Protein AF-A0AA35RA87-F1 (afdb_monomer)

Nearest PDB structures (foldseek):
  6niy-assembly1_R  TM=3.418E-01  e=5.712E+00  Homo sapiens
  6e3y-assembly1_R  TM=3.546E-01  e=6.964E+00  Homo sapiens

Organism: Geodia barretti (NCBI:txid519541)

Radius of gyration: 26.76 Å; Cα contacts (8 Å, |Δi|>4): 150; chains: 1; bounding box: 66×67×91 Å

Sequence (231 aa):
MLTLAMGLHFISAILMLIHLWRYSANGEGIPMFSVLSEVLEMLAQCQMIWMLLGISVGWTVSSNSSHPIRDKKLLLINVTVTVIHVLLVLWEQSYDESHYTYHIHENLPGWLLVSLRIGLALLISYNLHRTTSEERSALKKDFYHGFAIGCHLWFFAFPMLMVVAIFFSEYHRLKVVTVGTTVIQTASMVILSRLFLSRSLYWEVSSLSSTTLPFKRDRGGGGFMTLLNNH

InterPro domains:
  IPR019336 GPR180/TMEM145, transmembrane domain [PF10192] (1-192)
  IPR047831 GPR180/TMEM145 [PTHR23252] (1-218)

Foldseek 3Di:
DLVQLLVLLVQLVVLVVQQVVVCVPPVDGDVVSPVSSLVSNLVSVLVVLLVLLCVLQPVVPDPPPPDPVVVVVSVVVSVVLSVVLSVLSVVLVVVVVPDPDDDPPPSPSLVVNLVSLVVSLVVSVVSLVVVLVVDDDPVVNVLSVLSNVLSCLLSCQQVVLLVVLVPDDPVCSVVSNVVSNSVSNSVSSVSNVVSVVVVVVVVVVVVVVVVPPDPPPDDPDDDDDDDDDDD

Mean predicted aligned error: 10.88 Å

Secondary structure (DSSP, 8-state):
-HHHHHHHHHHHHHHHHHHHHHHHHHS---HHHHHHHHHHHHHHHHHHHHHHHHHHTTTTT----S-HHHHHHHHHHHHHHHHHHHHHHHHHHHHHHH--S--TT--HHHHHHHHHHHHHHHHHHHHHHHHHHH---HHHHHHHHHHHHHHHHHHHHHHHHHHHHTTS-HHHHHHHHHHHHHHHHHHHHHHHHHHHHHHHHHHHHHHHHHH--------------------

Structure (mmCIF, N/CA/C/O backbone):
data_AF-A0AA35RA87-F1
#
_entry.id   AF-A0AA35RA87-F1
#
loop_
_atom_site.group_PDB
_atom_site.id
_atom_site.type_symbol
_atom_site.label_atom_id
_atom_site.label_alt_id
_atom_site.label_comp_id
_atom_site.label_asym_id
_atom_site.label_entity_id
_atom_site.label_seq_id
_atom_site.pdbx_PDB_ins_code
_atom_site.Cartn_x
_at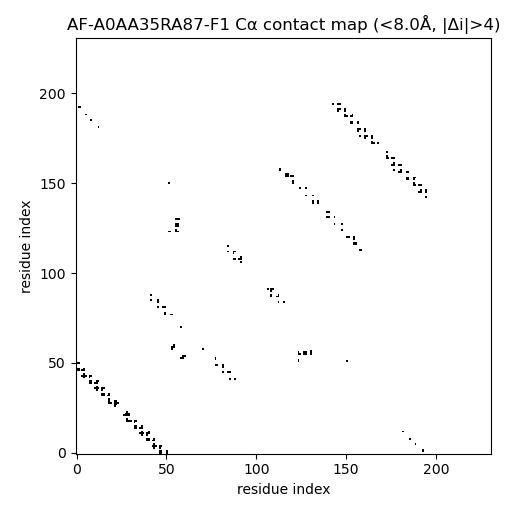om_site.Cartn_y
_atom_site.Cartn_z
_atom_site.occupancy
_atom_site.B_iso_or_equiv
_atom_site.auth_seq_id
_atom_site.auth_comp_id
_atom_site.auth_asym_id
_atom_site.auth_atom_id
_atom_site.pdbx_PDB_model_num
ATOM 1 N N . MET A 1 1 ? -1.539 10.531 10.338 1.00 82.75 1 MET A N 1
ATOM 2 C CA . MET A 1 1 ? -0.925 9.296 9.792 1.00 82.75 1 MET A CA 1
ATOM 3 C C . MET A 1 1 ? -1.318 9.066 8.343 1.00 82.75 1 MET A C 1
ATOM 5 O O . MET A 1 1 ? -0.416 9.004 7.521 1.00 82.75 1 MET A O 1
ATOM 9 N N . LEU A 1 2 ? -2.617 9.052 8.014 1.00 86.06 2 LEU A N 1
ATOM 10 C CA . LEU A 1 2 ? -3.093 8.933 6.629 1.00 86.06 2 LEU A CA 1
ATOM 11 C C . LEU A 1 2 ? -2.507 9.983 5.672 1.00 86.06 2 LEU A C 1
ATOM 13 O O . LEU A 1 2 ? -2.020 9.633 4.610 1.00 86.06 2 LEU A O 1
ATOM 17 N N . THR A 1 3 ? -2.517 11.263 6.050 1.00 89.25 3 THR A N 1
ATOM 18 C CA . THR A 1 3 ? -1.992 12.353 5.206 1.00 89.25 3 THR A CA 1
ATOM 19 C C . THR A 1 3 ? -0.511 12.182 4.876 1.00 89.25 3 THR A C 1
ATOM 21 O O . THR A 1 3 ? -0.102 12.467 3.757 1.00 89.25 3 THR A O 1
ATOM 24 N N . LEU A 1 4 ? 0.277 11.665 5.826 1.00 91.88 4 LEU A N 1
ATOM 25 C CA . LEU A 1 4 ? 1.686 11.339 5.609 1.00 91.88 4 LEU A CA 1
ATOM 26 C C . LEU A 1 4 ? 1.835 10.189 4.608 1.00 91.88 4 LEU A C 1
ATOM 28 O O . LEU A 1 4 ? 2.608 10.313 3.668 1.00 91.88 4 LEU A O 1
ATOM 32 N N . ALA A 1 5 ? 1.069 9.106 4.781 1.00 91.94 5 ALA A N 1
ATOM 33 C CA . ALA A 1 5 ? 1.071 7.990 3.837 1.00 91.94 5 ALA A CA 1
ATOM 34 C C . ALA A 1 5 ? 0.674 8.436 2.424 1.00 91.94 5 ALA A C 1
ATOM 36 O O . ALA A 1 5 ? 1.355 8.097 1.465 1.00 91.94 5 ALA A O 1
ATOM 37 N N . MET A 1 6 ? -0.379 9.249 2.303 1.00 92.19 6 MET A N 1
ATOM 38 C CA . MET A 1 6 ? -0.807 9.819 1.026 1.00 92.19 6 MET A CA 1
ATOM 39 C C . MET A 1 6 ? 0.290 10.686 0.408 1.00 92.19 6 MET A C 1
ATOM 41 O O . MET A 1 6 ? 0.586 10.526 -0.769 1.00 92.19 6 MET A O 1
ATOM 45 N N . GLY A 1 7 ? 0.915 11.574 1.186 1.00 93.81 7 GLY A N 1
ATOM 46 C CA . GLY A 1 7 ? 2.005 12.420 0.699 1.00 93.81 7 GLY A CA 1
ATOM 47 C C . GLY A 1 7 ? 3.173 11.603 0.146 1.00 93.81 7 GLY A C 1
ATOM 48 O O . GLY A 1 7 ? 3.611 11.855 -0.972 1.00 93.81 7 GLY A O 1
ATOM 49 N N . LEU A 1 8 ? 3.623 10.587 0.890 1.00 92.94 8 LEU A N 1
ATOM 50 C CA . LEU A 1 8 ? 4.685 9.674 0.451 1.00 92.94 8 LEU A CA 1
ATOM 51 C C . LEU A 1 8 ? 4.297 8.919 -0.832 1.00 92.94 8 LEU A C 1
ATOM 53 O O . LEU A 1 8 ? 5.079 8.902 -1.780 1.00 92.94 8 LEU A O 1
ATOM 57 N N . HIS A 1 9 ? 3.072 8.381 -0.886 1.00 93.94 9 HIS A N 1
ATOM 58 C CA . HIS A 1 9 ? 2.517 7.665 -2.044 1.00 93.94 9 HIS A CA 1
ATOM 59 C C . HIS A 1 9 ? 2.474 8.541 -3.299 1.00 93.94 9 HIS A C 1
ATOM 61 O O . HIS A 1 9 ? 2.915 8.139 -4.370 1.00 93.94 9 HIS A O 1
ATOM 67 N N . PHE A 1 10 ? 1.984 9.778 -3.179 1.00 93.81 10 PHE A N 1
ATOM 68 C CA . PHE A 1 10 ? 1.910 10.703 -4.312 1.00 93.81 10 PHE A CA 1
ATOM 69 C C . PHE A 1 10 ? 3.293 11.112 -4.819 1.00 93.81 10 PHE A C 1
ATOM 71 O O . PHE A 1 10 ? 3.497 11.169 -6.031 1.00 93.81 10 PHE A O 1
ATOM 78 N N . ILE A 1 11 ? 4.244 11.380 -3.919 1.00 94.88 11 ILE A N 1
ATOM 79 C CA . ILE A 1 11 ? 5.618 11.719 -4.315 1.00 94.88 11 ILE A CA 1
ATOM 80 C C . ILE A 1 11 ? 6.259 10.529 -5.036 1.00 94.88 11 ILE A C 1
ATOM 82 O O . ILE A 1 11 ? 6.845 10.717 -6.102 1.00 94.88 11 ILE A O 1
ATOM 86 N N . SER A 1 12 ? 6.103 9.314 -4.502 1.00 93.75 12 SER A N 1
ATOM 87 C CA . SER A 1 12 ? 6.572 8.095 -5.164 1.00 93.75 12 SER A CA 1
ATOM 88 C C . SER A 1 12 ? 5.965 7.938 -6.562 1.00 93.75 12 SER A C 1
ATOM 90 O O . SER A 1 12 ? 6.701 7.819 -7.542 1.00 93.75 12 SER A O 1
ATOM 92 N N . ALA A 1 13 ? 4.637 8.038 -6.680 1.00 91.69 13 ALA A N 1
ATOM 93 C CA . ALA A 1 13 ? 3.937 7.893 -7.951 1.00 91.69 13 ALA A CA 1
ATOM 94 C C . ALA A 1 13 ? 4.413 8.915 -8.997 1.00 91.69 13 ALA A C 1
ATOM 96 O O . ALA A 1 13 ? 4.600 8.560 -10.158 1.00 91.69 13 ALA A O 1
ATOM 97 N N . ILE A 1 14 ? 4.664 10.169 -8.603 1.00 92.62 14 ILE A N 1
ATOM 98 C CA . ILE A 1 14 ? 5.203 11.196 -9.509 1.00 92.62 14 ILE A CA 1
ATOM 99 C C . ILE A 1 14 ? 6.613 10.824 -9.984 1.00 92.62 14 ILE A C 1
ATOM 101 O O . ILE A 1 14 ? 6.890 10.910 -11.180 1.00 92.62 14 ILE A O 1
ATOM 105 N N . LEU A 1 15 ? 7.497 10.388 -9.083 1.00 90.94 15 LEU A N 1
ATOM 106 C CA . LEU A 1 15 ? 8.857 9.970 -9.443 1.00 90.94 15 LEU A CA 1
ATOM 107 C C . LEU A 1 15 ? 8.850 8.761 -10.389 1.00 90.94 15 LEU A C 1
ATOM 109 O O . LEU A 1 15 ? 9.554 8.774 -11.401 1.00 90.94 15 LEU A O 1
ATOM 113 N N . MET A 1 16 ? 8.000 7.770 -10.107 1.00 88.88 16 MET A N 1
ATOM 114 C CA . MET A 1 16 ? 7.804 6.593 -10.954 1.00 88.88 16 MET A CA 1
ATOM 115 C C . MET A 1 16 ? 7.253 6.980 -12.336 1.00 88.88 16 MET A C 1
ATOM 117 O O . MET A 1 16 ? 7.724 6.486 -13.360 1.00 88.88 16 MET A O 1
ATOM 121 N N . LEU A 1 17 ? 6.302 7.918 -12.403 1.00 88.00 17 LEU A N 1
ATOM 122 C CA . LEU A 1 17 ? 5.773 8.431 -13.671 1.00 88.00 17 LEU A CA 1
ATOM 123 C C . LEU A 1 17 ? 6.839 9.170 -14.487 1.00 88.00 17 LEU A C 1
ATOM 125 O O . LEU A 1 17 ? 6.913 8.968 -15.698 1.00 88.00 17 LEU A O 1
ATOM 129 N N . ILE A 1 18 ? 7.682 9.987 -13.848 1.00 88.50 18 ILE A N 1
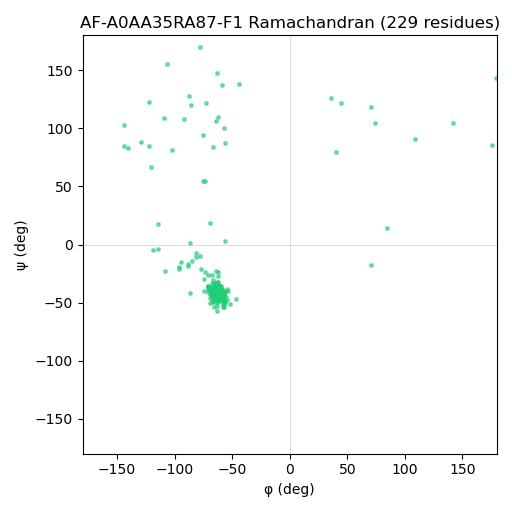ATOM 130 C CA . ILE A 1 18 ? 8.795 10.678 -14.520 1.00 88.50 18 ILE A CA 1
ATOM 131 C C . ILE A 1 18 ? 9.796 9.658 -15.075 1.00 88.50 18 ILE A C 1
ATOM 133 O O . ILE A 1 18 ? 10.222 9.783 -16.226 1.00 88.50 18 ILE A O 1
ATOM 137 N N . HIS A 1 19 ? 10.147 8.638 -14.283 1.00 87.69 19 HIS A N 1
ATOM 138 C CA . HIS A 1 19 ? 11.012 7.546 -14.726 1.00 87.69 19 HIS A CA 1
ATOM 139 C C . HIS A 1 19 ? 10.417 6.836 -15.951 1.00 87.69 19 HIS A C 1
ATOM 141 O O . HIS A 1 19 ? 11.084 6.729 -16.980 1.00 87.69 19 HIS A O 1
ATOM 147 N N . LEU A 1 20 ? 9.146 6.429 -15.877 1.00 84.62 20 LEU A N 1
ATOM 148 C CA . LEU A 1 20 ? 8.463 5.687 -16.936 1.00 84.62 20 LEU A CA 1
ATOM 149 C C . LEU A 1 20 ? 8.248 6.521 -18.207 1.00 84.62 20 LEU A C 1
ATOM 151 O O . LEU A 1 20 ? 8.349 5.992 -19.314 1.00 84.62 20 LEU A O 1
ATOM 155 N N . TRP A 1 21 ? 7.971 7.820 -18.070 1.00 86.25 21 TRP A 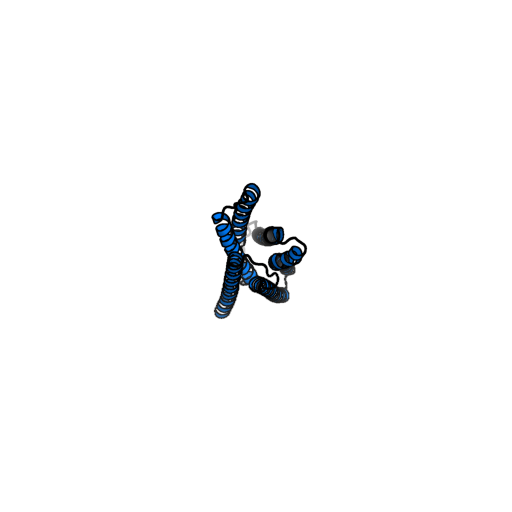N 1
ATOM 156 C CA . TRP A 1 21 ? 7.835 8.741 -19.200 1.00 86.25 21 TRP A CA 1
ATOM 157 C C . TRP A 1 21 ? 9.158 8.893 -19.956 1.00 86.25 21 TRP A C 1
ATOM 159 O O . TRP A 1 21 ? 9.187 8.766 -21.180 1.00 86.25 21 TRP A O 1
ATOM 169 N N . ARG A 1 22 ? 10.271 9.074 -19.233 1.00 85.88 22 ARG A N 1
ATOM 170 C CA . ARG A 1 22 ? 11.605 9.163 -19.843 1.00 85.88 22 ARG A CA 1
ATOM 171 C C . ARG A 1 22 ? 12.065 7.830 -20.435 1.00 85.88 22 ARG A C 1
ATOM 173 O O . ARG A 1 22 ? 12.598 7.822 -21.543 1.00 85.88 22 ARG A O 1
ATOM 180 N N . TYR A 1 23 ? 11.799 6.722 -19.744 1.00 84.25 23 TYR A N 1
ATOM 181 C CA . TYR A 1 23 ? 12.040 5.373 -20.256 1.00 84.25 23 TYR A CA 1
ATOM 182 C C . TYR A 1 23 ? 11.286 5.138 -21.573 1.00 84.25 23 TYR A C 1
ATOM 184 O O . TYR A 1 23 ? 11.849 4.616 -22.528 1.00 84.25 23 TYR A O 1
ATOM 192 N N . SER A 1 24 ? 10.036 5.603 -21.669 1.00 83.81 24 SER A N 1
ATOM 193 C CA . SER A 1 24 ? 9.233 5.482 -22.891 1.00 83.81 24 SER A CA 1
ATOM 194 C C . SER A 1 24 ? 9.755 6.310 -24.070 1.00 83.81 24 SER A C 1
ATOM 196 O O . SER A 1 24 ? 9.443 5.964 -25.206 1.00 83.81 24 SER A O 1
ATOM 198 N N . ALA A 1 25 ? 10.476 7.406 -23.823 1.00 83.69 25 ALA A N 1
ATOM 199 C CA . ALA A 1 25 ? 10.998 8.275 -24.877 1.00 83.69 25 ALA A CA 1
ATOM 200 C C . ALA A 1 25 ? 12.358 7.798 -25.407 1.00 83.69 25 ALA A C 1
ATOM 202 O O . ALA A 1 25 ? 12.586 7.818 -26.613 1.00 83.69 25 ALA A O 1
ATOM 203 N N . ASN A 1 26 ? 13.247 7.363 -24.509 1.00 81.00 26 ASN A N 1
ATOM 204 C CA . ASN A 1 26 ? 14.656 7.131 -24.834 1.00 81.00 26 ASN A CA 1
ATOM 205 C C . ASN A 1 26 ? 15.104 5.673 -24.648 1.00 81.00 26 ASN A C 1
ATOM 207 O O . ASN A 1 26 ? 16.263 5.370 -24.901 1.00 81.00 26 ASN A O 1
ATOM 211 N N . GLY A 1 27 ? 14.246 4.783 -24.136 1.00 77.50 27 GLY A N 1
ATOM 212 C CA . GLY A 1 27 ? 14.614 3.410 -23.755 1.00 77.50 27 GLY A CA 1
ATOM 213 C C . GLY A 1 27 ? 15.502 3.314 -22.504 1.00 77.50 27 GLY A C 1
ATOM 214 O O . GLY A 1 27 ? 15.555 2.266 -21.870 1.00 77.50 27 GLY A O 1
ATOM 215 N N . GLU A 1 28 ? 16.142 4.416 -22.104 1.00 75.00 28 GLU A N 1
ATOM 216 C CA . GLU A 1 28 ? 16.950 4.544 -20.892 1.00 75.00 28 GLU A CA 1
ATOM 217 C C . GLU A 1 28 ? 16.226 5.426 -19.857 1.00 75.00 28 GLU A C 1
ATOM 219 O O . GLU A 1 28 ? 16.070 6.644 -20.014 1.00 75.00 28 GLU A O 1
ATOM 224 N N . GLY A 1 29 ? 15.738 4.792 -18.788 1.00 77.31 29 GLY A N 1
ATOM 225 C CA . GLY A 1 29 ? 15.134 5.461 -17.633 1.00 77.31 29 GLY A CA 1
ATOM 226 C C . GLY A 1 29 ? 16.195 6.055 -16.700 1.00 77.31 29 GLY A C 1
ATOM 227 O O . GLY A 1 29 ? 17.385 5.792 -16.842 1.00 77.31 29 GLY A O 1
ATOM 228 N N . ILE A 1 30 ? 15.780 6.860 -15.716 1.00 83.06 30 ILE A N 1
ATOM 229 C CA . ILE A 1 30 ? 16.700 7.367 -14.678 1.00 83.06 30 ILE A CA 1
ATOM 230 C C . ILE A 1 30 ? 16.677 6.386 -13.498 1.00 83.06 30 ILE A C 1
ATOM 232 O O . ILE A 1 30 ? 15.681 6.387 -12.767 1.00 83.06 30 ILE A O 1
ATOM 236 N N . PRO A 1 31 ? 17.732 5.585 -13.262 1.00 83.56 31 PRO A N 1
ATOM 237 C CA . PRO A 1 31 ? 17.718 4.559 -12.215 1.00 83.56 31 PRO A CA 1
ATOM 238 C C . PRO A 1 31 ? 17.553 5.160 -10.813 1.00 83.56 31 PRO A C 1
ATOM 240 O O . PRO A 1 31 ? 16.793 4.642 -10.003 1.00 83.56 31 PRO A O 1
ATOM 243 N N . MET A 1 32 ? 18.157 6.327 -10.553 1.00 85.94 32 MET A N 1
ATOM 244 C CA . MET A 1 32 ? 18.035 7.026 -9.265 1.00 85.94 32 MET A CA 1
ATOM 245 C C . MET A 1 32 ? 16.579 7.349 -8.891 1.00 85.94 32 MET A C 1
ATOM 247 O O . MET A 1 32 ? 16.205 7.243 -7.726 1.00 85.94 32 MET A O 1
ATOM 251 N N . PHE A 1 33 ? 15.750 7.744 -9.864 1.00 86.19 33 PHE A N 1
ATOM 252 C CA . PHE A 1 33 ? 14.338 8.044 -9.605 1.00 86.19 33 PHE A CA 1
ATOM 253 C C . PHE A 1 33 ? 13.505 6.782 -9.385 1.00 86.19 33 PHE A C 1
ATOM 255 O O . PHE A 1 33 ? 12.562 6.849 -8.601 1.00 86.19 33 PHE A O 1
ATOM 262 N N . SER A 1 34 ? 13.878 5.648 -9.994 1.00 85.56 34 SER A N 1
ATOM 263 C CA . SER A 1 34 ? 13.236 4.352 -9.724 1.00 85.56 34 SER A CA 1
ATOM 264 C C . SER A 1 34 ? 13.451 3.953 -8.269 1.00 85.56 34 SER A C 1
ATOM 266 O O . SER A 1 34 ? 12.489 3.888 -7.507 1.00 85.56 34 SER A O 1
ATOM 268 N N . VAL A 1 35 ? 14.714 3.867 -7.838 1.00 88.06 35 VAL A N 1
ATOM 269 C CA . VAL A 1 35 ? 15.078 3.464 -6.470 1.00 88.06 35 VAL A CA 1
ATOM 270 C C . VAL A 1 35 ? 14.435 4.382 -5.428 1.00 88.06 35 VAL A C 1
ATOM 272 O O . VAL A 1 35 ? 13.867 3.917 -4.442 1.00 88.06 35 VAL A O 1
ATOM 275 N N . LEU A 1 36 ? 14.466 5.703 -5.646 1.00 90.81 36 LEU A N 1
ATOM 276 C CA . LEU A 1 36 ? 13.837 6.641 -4.717 1.00 90.81 36 LEU A CA 1
ATOM 277 C C . LEU A 1 36 ? 12.312 6.468 -4.662 1.00 90.81 36 LEU A C 1
ATOM 279 O O . LEU A 1 36 ? 11.734 6.527 -3.575 1.00 90.81 36 LEU A O 1
ATOM 283 N N . SER A 1 37 ? 11.660 6.262 -5.811 1.00 91.38 37 SER A N 1
ATOM 284 C CA . SER A 1 37 ? 10.217 6.015 -5.856 1.00 91.38 37 SER A CA 1
ATOM 285 C C . SER A 1 37 ? 9.848 4.726 -5.120 1.00 91.38 37 SER A C 1
ATOM 287 O O . SER A 1 37 ? 8.924 4.732 -4.310 1.00 91.38 37 SER A O 1
ATOM 289 N N . GLU A 1 38 ? 10.625 3.662 -5.295 1.00 89.00 38 GLU A N 1
ATOM 290 C CA . GLU A 1 38 ? 10.417 2.376 -4.633 1.00 89.00 38 GLU A CA 1
ATOM 291 C C . GLU A 1 38 ? 10.567 2.489 -3.112 1.00 89.00 38 GLU A C 1
ATOM 293 O O . GLU A 1 38 ? 9.697 2.035 -2.372 1.00 89.00 38 GLU A O 1
ATOM 298 N N . VAL A 1 39 ? 11.602 3.178 -2.620 1.00 90.75 39 VAL A N 1
ATOM 299 C CA . VAL A 1 39 ? 11.792 3.402 -1.175 1.00 90.75 39 VAL A CA 1
ATOM 300 C C . VAL A 1 39 ? 10.642 4.217 -0.578 1.00 90.75 39 VAL A C 1
ATOM 302 O O . VAL A 1 39 ? 10.118 3.874 0.485 1.00 90.75 39 VAL A O 1
ATOM 305 N N . LEU A 1 40 ? 10.220 5.296 -1.245 1.00 91.94 40 LEU A N 1
ATOM 306 C CA . LEU A 1 40 ? 9.098 6.114 -0.775 1.00 91.94 40 LEU A CA 1
ATOM 307 C C . LEU A 1 40 ? 7.776 5.341 -0.786 1.00 91.94 40 LEU A C 1
ATOM 309 O O . LEU A 1 40 ? 6.981 5.489 0.144 1.00 91.94 40 LEU A O 1
ATOM 313 N N . GLU A 1 41 ? 7.569 4.488 -1.789 1.00 91.94 41 GLU A N 1
ATOM 314 C CA . GLU A 1 41 ? 6.410 3.600 -1.877 1.00 91.94 41 GLU A CA 1
ATOM 315 C C . GLU A 1 41 ? 6.406 2.591 -0.726 1.00 91.94 41 GLU A C 1
ATOM 317 O O . GLU A 1 41 ? 5.407 2.440 -0.023 1.00 91.94 41 GLU A O 1
ATOM 322 N N . MET A 1 42 ? 7.546 1.959 -0.442 1.00 91.62 42 MET A N 1
ATOM 323 C CA . MET A 1 42 ? 7.685 1.047 0.695 1.00 91.62 42 MET A CA 1
ATOM 324 C C . MET A 1 42 ? 7.353 1.732 2.023 1.00 91.62 42 MET A C 1
ATOM 326 O O . MET A 1 42 ? 6.616 1.175 2.843 1.00 91.62 42 MET A O 1
ATOM 330 N N . LEU A 1 43 ? 7.846 2.956 2.234 1.00 92.31 43 LEU A N 1
ATOM 331 C CA . LEU A 1 43 ? 7.532 3.748 3.425 1.00 92.31 43 LEU A CA 1
ATOM 332 C C . LEU A 1 43 ? 6.037 4.090 3.505 1.00 92.31 43 LEU A C 1
ATOM 334 O O . LEU A 1 43 ? 5.442 3.976 4.582 1.00 92.31 43 LEU A O 1
ATOM 338 N N . ALA A 1 44 ? 5.412 4.461 2.383 1.00 93.75 44 ALA A N 1
ATOM 339 C CA . ALA A 1 44 ? 3.976 4.720 2.314 1.00 93.75 44 ALA A CA 1
ATOM 340 C C . ALA A 1 44 ? 3.162 3.471 2.689 1.00 93.75 44 ALA A C 1
ATOM 342 O O . ALA A 1 44 ? 2.247 3.548 3.516 1.00 93.75 44 ALA A O 1
ATOM 343 N N . GLN A 1 45 ? 3.536 2.303 2.161 1.00 92.19 45 GLN A N 1
ATOM 344 C CA . GLN A 1 45 ? 2.883 1.031 2.468 1.00 92.19 45 GLN A CA 1
ATOM 345 C C . GLN A 1 45 ? 3.030 0.636 3.941 1.00 92.19 45 GLN A C 1
ATOM 347 O O . GLN A 1 45 ? 2.051 0.201 4.552 1.00 92.19 45 GLN A O 1
ATOM 352 N N . CYS A 1 46 ? 4.209 0.835 4.538 1.00 91.94 46 CYS A N 1
ATOM 353 C CA . CYS A 1 46 ? 4.432 0.587 5.965 1.00 91.94 46 CYS A CA 1
ATOM 354 C C . CYS A 1 46 ? 3.539 1.474 6.833 1.00 91.94 46 CYS A C 1
ATOM 356 O O . CYS A 1 46 ? 2.845 0.987 7.727 1.00 91.94 46 CYS A O 1
ATOM 358 N N . GLN A 1 47 ? 3.507 2.774 6.531 1.00 91.69 47 GLN A N 1
ATOM 359 C CA . GLN A 1 47 ? 2.688 3.736 7.261 1.00 91.69 47 GLN A CA 1
ATOM 360 C C . GLN A 1 47 ? 1.193 3.405 7.160 1.00 91.69 47 GLN A C 1
ATOM 362 O O . GLN A 1 47 ? 0.439 3.588 8.120 1.00 91.69 47 GLN A O 1
ATOM 367 N N . MET A 1 48 ? 0.760 2.884 6.013 1.00 92.19 48 MET A N 1
ATOM 368 C CA . MET A 1 48 ? -0.612 2.435 5.810 1.00 92.19 48 MET A CA 1
ATOM 369 C C . MET A 1 48 ? -0.953 1.191 6.601 1.00 92.19 48 MET A C 1
ATOM 371 O O . MET A 1 48 ? -1.951 1.206 7.315 1.00 92.19 48 MET A O 1
ATOM 375 N N . ILE A 1 49 ? -0.131 0.143 6.532 1.00 90.94 49 ILE A N 1
ATOM 376 C CA . ILE A 1 49 ? -0.337 -1.081 7.319 1.00 90.94 49 ILE A CA 1
ATOM 377 C C . ILE A 1 49 ? -0.431 -0.733 8.805 1.00 90.94 49 ILE A C 1
ATOM 379 O O . ILE A 1 49 ? -1.372 -1.160 9.478 1.00 90.94 49 ILE A O 1
ATOM 383 N N . TRP A 1 50 ? 0.469 0.130 9.283 1.00 88.75 50 TRP A N 1
ATOM 384 C CA . TRP A 1 50 ? 0.479 0.588 10.667 1.00 88.75 50 TRP A CA 1
ATOM 385 C C . TRP A 1 50 ? -0.824 1.283 11.064 1.00 88.75 50 TRP A C 1
ATOM 387 O O . TRP A 1 50 ? -1.390 1.013 12.126 1.00 88.75 50 TRP A O 1
ATOM 397 N N . MET A 1 51 ? -1.314 2.178 10.205 1.00 89.50 51 MET A N 1
ATOM 398 C CA . MET A 1 51 ? -2.563 2.893 10.433 1.00 89.50 51 ME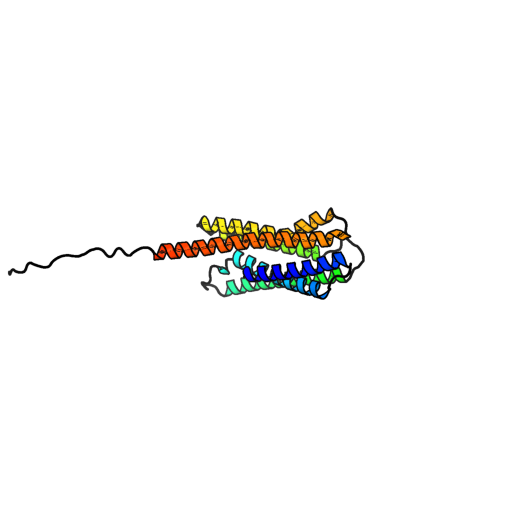T A CA 1
ATOM 399 C C . MET A 1 51 ? -3.768 1.945 10.402 1.00 89.50 51 MET A C 1
ATOM 401 O O . MET A 1 51 ? -4.616 2.013 11.293 1.00 89.50 51 MET A O 1
ATOM 405 N N . LEU A 1 52 ? -3.857 1.062 9.404 1.00 89.25 52 LEU A N 1
ATOM 406 C CA . LEU A 1 52 ? -4.996 0.161 9.238 1.00 89.25 52 LEU A CA 1
ATOM 407 C C . LEU A 1 52 ? -5.102 -0.828 10.401 1.00 89.25 52 LEU A C 1
ATOM 409 O O . LEU A 1 52 ? -6.188 -1.003 10.958 1.00 89.25 52 LEU A O 1
ATOM 413 N N . LEU A 1 53 ? -3.977 -1.412 10.823 1.00 87.31 53 LEU A N 1
ATOM 414 C CA . LEU A 1 53 ? -3.929 -2.298 11.983 1.00 87.31 53 LEU A CA 1
ATOM 415 C C . LEU A 1 53 ? -4.273 -1.556 13.274 1.00 87.31 53 LEU A C 1
ATOM 417 O O . LEU A 1 53 ? -5.134 -2.020 14.025 1.00 87.31 53 LEU A O 1
ATOM 421 N N . GLY A 1 54 ? -3.681 -0.378 13.499 1.00 83.88 54 GLY A N 1
ATOM 422 C CA . GLY A 1 54 ? -3.959 0.439 14.682 1.00 83.88 54 GLY A CA 1
ATOM 423 C C . GLY A 1 54 ? -5.443 0.782 14.835 1.00 83.88 54 GLY A C 1
ATOM 424 O O . GLY A 1 54 ? -5.990 0.698 15.936 1.00 83.88 54 GLY A O 1
ATOM 425 N N . ILE A 1 55 ? -6.118 1.101 13.728 1.00 83.75 55 ILE A N 1
ATOM 426 C CA . ILE A 1 55 ? -7.554 1.406 13.719 1.00 83.75 55 ILE A CA 1
ATOM 427 C C . ILE A 1 55 ? -8.395 0.141 13.873 1.00 83.75 55 ILE A C 1
ATOM 429 O O . ILE A 1 55 ? -9.369 0.163 14.622 1.00 83.75 55 ILE A O 1
ATOM 433 N N . SER A 1 56 ? -8.010 -0.965 13.226 1.00 83.12 56 SER A N 1
ATOM 434 C CA . SER A 1 56 ? -8.755 -2.229 13.310 1.00 83.12 56 SER A CA 1
ATOM 435 C C . SER A 1 56 ? -8.855 -2.763 14.738 1.00 83.12 56 SER A C 1
ATOM 437 O O . SER A 1 56 ? -9.889 -3.287 15.130 1.00 83.12 56 SER A O 1
ATOM 439 N N . VAL A 1 57 ? -7.804 -2.564 15.534 1.00 77.94 57 VAL A N 1
ATOM 440 C CA . VAL A 1 57 ? -7.737 -2.974 16.940 1.00 77.94 57 VAL A CA 1
ATOM 441 C C . VAL A 1 57 ? -8.354 -1.922 17.881 1.00 77.94 57 VAL A C 1
ATOM 443 O O . VAL A 1 57 ? -8.626 -2.205 19.047 1.00 77.94 57 VAL A O 1
ATOM 446 N N . GLY A 1 58 ? -8.594 -0.700 17.394 1.00 71.69 58 GLY A N 1
ATOM 447 C CA . GLY A 1 58 ? -9.151 0.406 18.180 1.00 71.69 58 GLY A CA 1
ATOM 448 C C . GLY A 1 58 ? -8.122 1.200 18.994 1.00 71.69 58 GLY A C 1
ATOM 449 O O . GLY A 1 58 ? -8.505 1.995 19.855 1.00 71.69 58 GLY A O 1
ATOM 450 N N . TRP A 1 59 ? -6.822 1.033 18.721 1.00 65.75 59 TRP A N 1
ATOM 451 C CA . TRP A 1 59 ? -5.740 1.704 19.454 1.00 65.75 59 TRP A CA 1
ATOM 452 C C . TRP A 1 59 ? -5.800 3.235 19.326 1.00 65.75 59 TRP A C 1
ATOM 454 O O . TRP A 1 59 ? -5.570 3.948 20.296 1.00 65.75 59 TRP A O 1
ATOM 464 N N . THR A 1 60 ? -6.199 3.760 18.165 1.00 60.72 60 THR A N 1
ATOM 465 C CA . THR A 1 60 ? -6.259 5.213 17.917 1.00 60.72 60 THR A CA 1
ATOM 466 C C . THR A 1 60 ? -7.474 5.923 18.527 1.00 60.72 60 THR A C 1
ATOM 468 O O . THR A 1 60 ? -7.514 7.148 18.502 1.00 60.72 60 THR A O 1
ATOM 471 N N . VAL A 1 61 ? -8.474 5.199 19.052 1.00 51.91 61 VAL A N 1
ATOM 472 C CA . VAL A 1 61 ? -9.732 5.791 19.569 1.00 51.91 61 VAL A CA 1
ATOM 473 C C . VAL A 1 61 ? -9.831 5.728 21.097 1.00 51.91 61 VAL A C 1
ATOM 475 O O . VAL A 1 61 ? -10.522 6.547 21.695 1.00 51.91 61 VAL A O 1
ATOM 478 N N . SER A 1 62 ? -9.115 4.813 21.754 1.00 48.34 62 SER A N 1
ATOM 479 C CA . SER A 1 62 ? -9.200 4.616 23.205 1.00 48.34 62 SER A CA 1
ATOM 480 C C . SER A 1 62 ? -7.848 4.841 23.882 1.00 48.34 62 SER A C 1
ATOM 482 O O . SER A 1 62 ? -7.274 3.924 24.465 1.00 48.34 62 SER A O 1
ATOM 484 N N . SER A 1 63 ? -7.355 6.081 23.855 1.00 47.19 63 SER A N 1
ATOM 485 C CA . SER A 1 63 ? -6.239 6.527 24.704 1.00 47.19 63 SER A CA 1
ATOM 486 C C . SER A 1 63 ? -6.692 6.699 26.165 1.00 47.19 63 SER A C 1
ATOM 488 O O . SER A 1 63 ? -6.543 7.764 26.752 1.00 47.19 63 SER A O 1
ATOM 490 N N . ASN A 1 64 ? -7.277 5.657 26.756 1.00 45.72 64 ASN A N 1
ATOM 491 C CA . ASN A 1 64 ? -7.512 5.565 28.194 1.00 45.72 64 ASN A CA 1
ATOM 492 C C . ASN A 1 64 ? -6.805 4.295 28.680 1.00 45.72 64 ASN A C 1
ATOM 494 O O . ASN A 1 64 ? -7.385 3.206 28.714 1.00 45.72 64 ASN A O 1
ATOM 498 N N . SER A 1 65 ? -5.506 4.446 28.960 1.00 51.16 65 SER A N 1
ATOM 499 C CA . SER A 1 65 ? -4.577 3.404 29.410 1.00 51.16 65 SER A CA 1
ATOM 500 C C . SER A 1 65 ? -5.063 2.717 30.684 1.00 51.16 65 SER A C 1
ATOM 502 O O . SER A 1 65 ? -4.691 3.092 31.791 1.00 51.16 65 SER A O 1
ATOM 504 N N . SER A 1 66 ? -5.879 1.681 30.529 1.00 55.50 66 SER A N 1
ATOM 505 C CA . SER A 1 66 ? -6.268 0.776 31.615 1.00 55.50 66 SER A CA 1
ATOM 506 C C . SER A 1 66 ? -5.402 -0.492 31.648 1.00 55.50 66 SER A C 1
ATOM 508 O O . SER A 1 66 ? -5.279 -1.107 32.703 1.00 55.50 66 SER A O 1
ATOM 510 N N . HIS A 1 67 ? -4.732 -0.868 30.542 1.00 60.03 67 HIS A N 1
ATOM 511 C CA . HIS A 1 67 ? -3.956 -2.117 30.454 1.00 60.03 67 HIS A CA 1
ATOM 512 C C . HIS A 1 67 ? -2.663 -2.007 29.608 1.00 60.03 67 HIS A C 1
ATOM 514 O O . HIS A 1 67 ? -2.641 -2.443 28.453 1.00 60.03 67 HIS A O 1
ATOM 520 N N . PRO A 1 68 ? -1.532 -1.557 30.190 1.00 64.56 68 PRO A N 1
ATOM 521 C CA . PRO A 1 68 ? -0.270 -1.334 29.465 1.00 64.56 68 PRO A CA 1
ATOM 522 C C . PRO A 1 68 ? 0.338 -2.602 28.835 1.00 64.56 68 PRO A C 1
ATOM 524 O O . PRO A 1 68 ? 1.100 -2.522 27.874 1.00 64.56 68 PRO A O 1
ATOM 527 N N . ILE A 1 69 ? 0.010 -3.793 29.350 1.00 66.56 69 ILE A N 1
ATOM 528 C CA . ILE A 1 69 ? 0.469 -5.074 28.784 1.00 66.56 69 ILE A CA 1
ATOM 529 C C . ILE A 1 69 ? -0.225 -5.362 27.443 1.00 66.56 69 ILE A C 1
ATOM 531 O O . ILE A 1 69 ? 0.397 -5.919 26.538 1.00 66.56 69 ILE A O 1
ATOM 535 N N . ARG A 1 70 ? -1.502 -4.976 27.296 1.00 70.00 70 ARG A N 1
ATOM 536 C CA . ARG A 1 70 ? -2.266 -5.179 26.057 1.00 70.00 70 ARG A CA 1
ATOM 537 C C . ARG A 1 70 ? -1.708 -4.300 24.942 1.00 70.00 70 ARG A C 1
ATOM 539 O O . ARG A 1 70 ? -1.461 -4.803 23.852 1.00 70.00 70 ARG A O 1
ATOM 546 N N . ASP A 1 71 ? -1.413 -3.041 25.248 1.00 76.12 71 ASP A N 1
ATOM 547 C CA . ASP A 1 71 ? -0.888 -2.080 24.273 1.00 76.12 71 ASP A CA 1
ATOM 548 C C . ASP A 1 71 ? 0.508 -2.476 23.779 1.00 76.12 71 ASP A C 1
ATOM 550 O O . ASP A 1 71 ? 0.772 -2.437 22.579 1.00 76.12 71 ASP A O 1
ATOM 554 N N . LYS A 1 72 ? 1.373 -2.975 24.675 1.00 80.31 72 LYS A N 1
ATOM 555 C CA . LYS A 1 72 ? 2.687 -3.521 24.294 1.00 80.31 72 LYS A CA 1
ATOM 556 C C . LYS A 1 72 ? 2.573 -4.721 23.350 1.00 80.31 72 LYS A C 1
ATOM 558 O O . LYS A 1 72 ? 3.329 -4.797 22.387 1.00 80.31 72 LYS A O 1
ATOM 563 N N . LYS A 1 73 ? 1.635 -5.646 23.595 1.00 82.31 73 LYS A N 1
ATOM 564 C CA . LYS A 1 73 ? 1.413 -6.810 22.715 1.00 82.31 73 LYS A CA 1
ATOM 565 C C . LYS A 1 73 ? 0.926 -6.390 21.327 1.00 82.31 73 LYS A C 1
ATOM 567 O O . LYS A 1 73 ? 1.406 -6.919 20.333 1.00 82.31 73 LYS A O 1
ATOM 572 N N . LEU A 1 74 ? 0.001 -5.436 21.254 1.00 81.19 74 LEU A N 1
ATOM 573 C CA . LEU A 1 74 ? -0.540 -4.936 19.987 1.00 81.19 74 LEU A CA 1
ATOM 574 C C . LEU A 1 74 ? 0.506 -4.162 19.180 1.00 81.19 74 LEU A C 1
ATOM 576 O O . LEU A 1 74 ? 0.626 -4.371 17.975 1.00 81.19 74 LEU A O 1
ATOM 580 N N . LEU A 1 75 ? 1.300 -3.326 19.855 1.00 85.12 75 LEU A N 1
ATOM 581 C CA . LEU A 1 75 ? 2.449 -2.651 19.258 1.00 85.12 75 LEU A CA 1
ATOM 582 C C . LEU A 1 75 ? 3.447 -3.671 18.697 1.00 85.12 75 LEU A C 1
ATOM 584 O O . LEU A 1 75 ? 3.873 -3.533 17.555 1.00 85.12 75 LEU A O 1
ATOM 588 N N . LEU A 1 76 ? 3.779 -4.708 19.476 1.00 88.38 76 LEU A N 1
ATOM 589 C CA . LEU A 1 76 ? 4.690 -5.769 19.051 1.00 88.38 76 LEU A CA 1
ATOM 590 C C . LEU A 1 76 ? 4.177 -6.468 17.788 1.00 88.38 76 LEU A C 1
ATOM 592 O O . LEU A 1 76 ? 4.925 -6.585 16.827 1.00 88.38 76 LEU A O 1
ATOM 596 N N . ILE A 1 77 ? 2.898 -6.858 17.753 1.00 87.69 77 ILE A N 1
ATOM 597 C CA . ILE A 1 77 ? 2.281 -7.483 16.572 1.00 87.69 77 ILE A CA 1
ATOM 598 C C . ILE A 1 77 ? 2.382 -6.561 15.349 1.00 87.69 77 ILE A C 1
ATOM 600 O O . ILE A 1 77 ? 2.789 -7.010 14.280 1.00 87.69 77 ILE A O 1
ATOM 604 N N . ASN A 1 78 ? 2.051 -5.276 15.502 1.00 88.06 78 ASN A N 1
ATOM 605 C CA . ASN A 1 78 ? 2.083 -4.307 14.405 1.00 88.06 78 ASN A CA 1
ATOM 606 C C . ASN A 1 78 ? 3.506 -4.102 13.852 1.00 88.06 78 ASN A C 1
ATOM 608 O O . ASN A 1 78 ? 3.714 -4.094 12.636 1.00 88.06 78 ASN A O 1
ATOM 612 N N . VAL A 1 79 ? 4.501 -4.009 14.742 1.00 90.44 79 VAL A N 1
ATOM 613 C CA . VAL A 1 79 ? 5.922 -3.929 14.373 1.00 90.44 79 VAL A CA 1
ATOM 614 C C . VAL A 1 79 ? 6.360 -5.198 13.648 1.00 90.44 79 VAL A C 1
ATOM 616 O O . VAL A 1 79 ? 6.921 -5.103 12.561 1.00 90.44 79 VAL A O 1
ATOM 619 N N . THR A 1 80 ? 6.074 -6.380 14.201 1.00 91.06 80 THR A N 1
ATOM 620 C CA . THR A 1 80 ? 6.467 -7.664 13.605 1.00 91.06 80 THR A CA 1
ATOM 621 C C . THR A 1 80 ? 5.895 -7.826 12.201 1.00 91.06 80 THR A C 1
ATOM 623 O O . THR A 1 80 ? 6.633 -8.155 11.278 1.00 91.06 80 THR A O 1
ATOM 626 N N . VAL A 1 81 ? 4.607 -7.537 12.014 1.00 90.81 81 VAL A N 1
ATOM 627 C CA . VAL A 1 81 ? 3.957 -7.591 10.699 1.00 90.81 81 VAL A CA 1
ATOM 628 C C . VAL A 1 81 ? 4.608 -6.627 9.708 1.00 90.81 81 VAL A C 1
ATOM 630 O O . VAL A 1 81 ? 4.884 -7.013 8.574 1.00 90.81 81 VAL A O 1
ATOM 633 N N . THR A 1 82 ? 4.864 -5.385 10.124 1.00 89.00 82 THR A N 1
ATOM 634 C CA . THR A 1 82 ? 5.457 -4.364 9.248 1.00 89.00 82 THR A CA 1
ATOM 635 C C . THR A 1 82 ? 6.881 -4.746 8.842 1.00 89.00 82 THR A C 1
ATOM 637 O O . THR A 1 82 ? 7.245 -4.609 7.679 1.00 89.00 82 THR A O 1
ATOM 640 N N . VAL A 1 83 ? 7.675 -5.289 9.769 1.00 92.75 83 VAL A N 1
ATOM 641 C CA . VAL A 1 83 ? 9.038 -5.764 9.486 1.00 92.75 83 VAL A CA 1
ATOM 642 C C . VAL A 1 83 ? 9.020 -6.944 8.516 1.00 92.75 83 VAL A C 1
ATOM 644 O O . VAL A 1 83 ? 9.768 -6.930 7.543 1.00 92.75 83 VAL A O 1
ATOM 647 N N . ILE A 1 84 ? 8.146 -7.933 8.735 1.00 92.56 84 ILE A N 1
ATOM 648 C CA . ILE A 1 84 ? 7.980 -9.065 7.810 1.00 92.56 84 ILE A CA 1
ATOM 649 C C . ILE A 1 84 ? 7.609 -8.550 6.415 1.00 92.56 84 ILE A C 1
ATOM 651 O O . ILE A 1 84 ? 8.215 -8.970 5.434 1.00 92.56 84 ILE A O 1
ATOM 655 N N . HIS A 1 85 ? 6.674 -7.600 6.325 1.00 91.06 85 HIS A N 1
ATOM 656 C CA . HIS A 1 85 ? 6.280 -6.982 5.057 1.00 91.06 85 HIS A CA 1
ATOM 657 C C . HIS A 1 85 ? 7.470 -6.339 4.330 1.00 91.06 85 HIS A C 1
ATOM 659 O O . HIS A 1 85 ? 7.692 -6.632 3.159 1.00 91.06 85 HIS A O 1
ATOM 665 N N . VAL A 1 86 ? 8.272 -5.522 5.021 1.00 91.00 86 VAL A N 1
ATOM 666 C CA . VAL A 1 86 ? 9.464 -4.878 4.434 1.00 91.00 86 VAL A CA 1
ATOM 667 C C . VAL A 1 86 ? 10.475 -5.906 3.938 1.00 91.00 86 VAL A C 1
ATOM 669 O O . VAL A 1 86 ? 10.958 -5.781 2.817 1.00 91.00 86 VAL A O 1
ATOM 672 N N . LEU A 1 87 ? 10.779 -6.929 4.741 1.00 91.19 87 LEU A N 1
ATOM 673 C CA . LEU A 1 87 ? 11.740 -7.969 4.365 1.00 91.19 87 LEU A CA 1
ATOM 674 C C . LEU A 1 87 ? 11.297 -8.729 3.113 1.00 91.19 87 LEU A C 1
ATOM 676 O O . LEU A 1 87 ? 12.122 -8.999 2.245 1.00 91.19 87 LEU A O 1
ATOM 680 N N . LEU A 1 88 ? 10.003 -9.041 3.000 1.00 88.38 88 LEU A N 1
ATOM 681 C CA . LEU A 1 88 ? 9.462 -9.708 1.819 1.00 88.38 88 LEU A CA 1
ATOM 682 C C . LEU A 1 88 ? 9.532 -8.818 0.569 1.00 88.38 88 LEU A C 1
ATOM 684 O O . LEU A 1 88 ? 9.850 -9.323 -0.503 1.00 88.38 88 LEU A O 1
ATOM 688 N N . VAL A 1 89 ? 9.272 -7.513 0.696 1.00 86.50 89 VAL A N 1
ATOM 689 C CA . VAL A 1 89 ? 9.385 -6.575 -0.436 1.00 86.50 89 VAL A CA 1
ATOM 690 C C . VAL A 1 89 ? 10.840 -6.410 -0.882 1.00 86.50 89 VAL A C 1
ATOM 692 O O . VAL A 1 89 ? 11.112 -6.457 -2.077 1.00 86.50 89 VAL A O 1
ATOM 695 N N . LEU A 1 90 ? 11.791 -6.289 0.052 1.00 87.62 90 LEU A N 1
ATOM 696 C CA . LEU A 1 90 ? 13.219 -6.237 -0.295 1.00 87.62 90 LEU A CA 1
ATOM 697 C C . LEU A 1 90 ? 13.684 -7.524 -0.984 1.00 87.62 90 LEU A C 1
ATOM 699 O O . LEU A 1 90 ? 14.500 -7.478 -1.905 1.00 87.62 90 LEU A O 1
ATOM 703 N N . TRP A 1 91 ? 13.163 -8.674 -0.547 1.00 86.50 91 TRP A N 1
ATOM 704 C CA . TRP A 1 91 ? 13.436 -9.958 -1.185 1.00 86.50 91 TRP A CA 1
ATOM 705 C C . TRP A 1 91 ? 12.903 -9.981 -2.621 1.00 86.50 91 TRP A C 1
ATOM 707 O O . TRP A 1 91 ? 13.631 -10.381 -3.525 1.00 86.50 91 TRP A O 1
ATOM 717 N N . GLU A 1 92 ? 11.660 -9.541 -2.840 1.00 81.62 92 GLU A N 1
ATOM 718 C CA . GLU A 1 92 ? 11.061 -9.448 -4.177 1.00 81.62 92 GLU A CA 1
ATOM 719 C C . GLU A 1 92 ? 11.901 -8.561 -5.108 1.00 81.62 92 GLU A C 1
ATOM 721 O O . GLU A 1 92 ? 12.264 -9.006 -6.194 1.00 81.62 92 GLU A O 1
ATOM 726 N N . GLN A 1 93 ? 12.298 -7.368 -4.650 1.00 78.12 93 GLN A N 1
ATOM 727 C CA . GLN A 1 93 ? 13.148 -6.444 -5.415 1.00 78.12 93 GLN A CA 1
ATOM 728 C C . GLN A 1 93 ? 14.519 -7.049 -5.754 1.00 78.12 93 GLN A C 1
ATOM 730 O O . GLN A 1 93 ? 14.986 -6.944 -6.884 1.00 78.12 93 GLN A O 1
ATOM 735 N N . SER A 1 94 ? 15.143 -7.749 -4.800 1.00 76.25 94 SER A N 1
ATOM 736 C CA . SER A 1 94 ? 16.443 -8.404 -5.018 1.00 76.25 94 SER A CA 1
ATOM 737 C C . SER A 1 94 ? 16.363 -9.559 -6.027 1.00 76.25 94 SER A C 1
ATOM 739 O O . SER A 1 94 ? 17.333 -9.865 -6.723 1.00 76.25 94 SER A O 1
ATOM 741 N N . TYR A 1 95 ? 15.212 -10.235 -6.100 1.00 71.31 95 TYR A N 1
ATOM 742 C CA . TYR A 1 95 ? 14.976 -11.297 -7.078 1.00 71.31 95 TYR A CA 1
ATOM 743 C C . TYR A 1 95 ? 14.842 -10.740 -8.499 1.00 71.31 95 TYR A C 1
ATOM 745 O O . TYR A 1 95 ? 15.417 -11.320 -9.419 1.00 71.31 95 TYR A O 1
ATOM 753 N N . ASP A 1 96 ? 14.157 -9.606 -8.666 1.00 65.38 96 ASP A N 1
ATOM 754 C CA . ASP A 1 96 ? 13.912 -8.984 -9.976 1.00 65.38 96 ASP A CA 1
ATOM 755 C C . ASP A 1 96 ? 15.215 -8.486 -10.640 1.00 65.38 96 ASP A C 1
ATOM 757 O O . ASP A 1 96 ? 15.409 -8.644 -11.844 1.00 65.38 96 ASP A O 1
ATOM 761 N N . GLU A 1 97 ? 16.178 -7.980 -9.856 1.00 60.19 97 GLU A N 1
ATOM 762 C CA . GLU A 1 97 ? 17.479 -7.526 -10.382 1.00 60.19 97 GLU A CA 1
ATOM 763 C C . GLU A 1 97 ? 18.430 -8.668 -10.791 1.00 60.19 97 GLU A C 1
ATOM 765 O O . GLU A 1 97 ? 19.339 -8.462 -11.597 1.00 60.19 97 GLU A O 1
ATOM 770 N N . SER A 1 98 ? 18.261 -9.874 -10.238 1.00 52.41 98 SER A N 1
ATOM 771 C CA . SER A 1 98 ? 19.281 -10.933 -10.319 1.00 52.41 98 SER A CA 1
ATOM 772 C C . SER A 1 98 ? 19.074 -11.958 -11.440 1.00 52.41 98 SER A C 1
ATOM 774 O O . SER A 1 98 ? 20.034 -12.632 -11.811 1.00 52.41 98 SER A O 1
ATOM 776 N N . HIS A 1 99 ? 17.865 -12.100 -11.994 1.00 49.25 99 HIS A N 1
ATOM 777 C CA . HIS A 1 99 ? 17.539 -13.202 -12.910 1.00 49.25 99 HIS A CA 1
ATOM 778 C C . HIS A 1 99 ? 16.886 -12.723 -14.212 1.00 49.25 99 HIS A C 1
ATOM 780 O O . HIS A 1 99 ? 15.673 -12.753 -14.387 1.00 49.25 99 HIS A O 1
ATOM 786 N N . TYR A 1 100 ? 17.722 -12.404 -15.202 1.00 50.69 100 TYR A N 1
ATOM 787 C CA . TYR A 1 100 ? 17.326 -12.119 -16.591 1.00 50.69 100 TYR A CA 1
ATOM 788 C C . TYR A 1 100 ? 16.813 -13.366 -17.359 1.00 50.69 100 TYR A C 1
ATOM 790 O O . TYR A 1 100 ? 16.830 -13.403 -18.589 1.00 50.69 100 TYR A O 1
ATOM 798 N N . THR A 1 101 ? 16.408 -14.446 -16.679 1.00 47.50 101 THR A N 1
ATOM 799 C CA . THR A 1 101 ? 15.994 -15.705 -17.323 1.00 47.50 101 THR A CA 1
ATOM 800 C C . THR A 1 101 ? 14.792 -16.331 -16.619 1.00 47.50 101 THR A C 1
ATOM 802 O O . THR A 1 101 ? 14.909 -17.217 -15.785 1.00 47.50 101 THR A O 1
ATOM 805 N N . TYR A 1 102 ? 13.615 -15.833 -16.995 1.00 45.12 102 TYR A N 1
ATOM 806 C CA . TYR A 1 102 ? 12.463 -16.630 -17.420 1.00 45.12 102 TYR A CA 1
ATOM 807 C C . TYR A 1 102 ? 12.170 -17.929 -16.643 1.00 45.12 102 TYR A C 1
ATOM 809 O O . TYR A 1 102 ? 12.364 -19.010 -17.181 1.00 45.12 102 TYR A O 1
ATOM 817 N N . HIS A 1 103 ? 11.547 -17.847 -15.463 1.00 47.81 103 HIS A N 1
ATOM 818 C CA . HIS A 1 103 ? 10.593 -18.881 -15.034 1.00 47.81 103 HIS A CA 1
ATOM 819 C C . HIS A 1 103 ? 9.421 -18.273 -14.248 1.00 47.81 103 HIS A C 1
ATOM 821 O O . HIS A 1 103 ? 9.489 -17.991 -13.057 1.00 47.81 103 HIS A O 1
ATOM 827 N N . ILE A 1 104 ? 8.284 -18.166 -14.941 1.00 49.34 104 ILE A N 1
ATOM 828 C CA . ILE A 1 104 ? 6.940 -17.755 -14.484 1.00 49.34 104 ILE A CA 1
ATOM 829 C C . ILE A 1 104 ? 6.385 -18.605 -13.305 1.00 49.34 104 ILE A C 1
ATOM 831 O O . ILE A 1 104 ? 5.263 -18.391 -12.849 1.00 49.34 104 ILE A O 1
ATOM 835 N N . HIS A 1 105 ? 7.144 -19.567 -12.773 1.00 46.50 105 HIS A N 1
ATOM 836 C CA . HIS A 1 105 ? 6.748 -20.432 -11.653 1.00 46.50 105 HIS A CA 1
ATOM 837 C C . HIS A 1 105 ? 7.574 -20.253 -10.370 1.00 46.50 105 HIS A C 1
ATOM 839 O O . HIS A 1 105 ? 7.202 -20.832 -9.354 1.00 46.50 105 HIS A O 1
ATOM 845 N N . GLU A 1 106 ? 8.619 -19.417 -10.359 1.00 54.66 106 GLU A N 1
ATOM 846 C CA . GLU A 1 106 ? 9.525 -19.304 -9.201 1.00 54.66 106 GLU A CA 1
ATOM 847 C C . GLU A 1 106 ? 9.494 -17.944 -8.484 1.00 54.66 106 GLU A C 1
ATOM 849 O O . GLU A 1 106 ? 10.348 -17.661 -7.646 1.00 54.66 106 GLU A O 1
ATOM 854 N N . ASN A 1 107 ? 8.454 -17.125 -8.694 1.00 65.88 107 ASN A N 1
ATOM 855 C CA . ASN A 1 107 ? 8.214 -15.921 -7.882 1.00 65.88 107 ASN A CA 1
ATOM 856 C C . ASN A 1 107 ? 7.653 -16.279 -6.491 1.00 65.88 107 ASN A C 1
ATOM 858 O O . ASN A 1 107 ? 6.603 -15.786 -6.071 1.00 65.88 107 ASN A O 1
ATOM 862 N N . LEU A 1 108 ? 8.367 -17.141 -5.762 1.00 75.62 108 LEU A N 1
ATOM 863 C CA . LEU A 1 108 ? 8.136 -17.446 -4.354 1.00 75.62 108 LEU A CA 1
ATOM 864 C C . LEU A 1 108 ? 7.946 -16.172 -3.504 1.00 75.62 108 LEU A C 1
ATOM 866 O O . LEU A 1 108 ? 6.962 -16.131 -2.762 1.00 75.62 108 LEU A O 1
ATOM 870 N N . PRO A 1 109 ? 8.780 -15.109 -3.621 1.00 79.94 109 PRO A N 1
ATOM 871 C CA . PRO A 1 109 ? 8.562 -13.887 -2.844 1.00 79.94 109 PRO A CA 1
ATOM 872 C C . PRO A 1 109 ? 7.228 -13.200 -3.168 1.00 79.94 109 PRO A C 1
ATOM 874 O O . PRO A 1 109 ? 6.522 -12.786 -2.250 1.00 79.94 109 PRO A O 1
ATOM 877 N N . GLY A 1 110 ? 6.820 -13.165 -4.441 1.00 78.56 110 GLY A N 1
ATOM 878 C CA . GLY A 1 110 ? 5.534 -12.596 -4.856 1.00 78.56 110 GLY A CA 1
ATOM 879 C C . GLY A 1 110 ? 4.334 -13.370 -4.295 1.00 78.56 110 GLY A C 1
ATOM 880 O O . GLY A 1 110 ? 3.395 -12.774 -3.762 1.00 78.56 110 GLY A O 1
ATOM 881 N N . TRP A 1 111 ? 4.374 -14.707 -4.327 1.00 81.69 111 TRP A N 1
ATOM 882 C CA . TRP A 1 111 ? 3.328 -15.552 -3.730 1.00 81.69 111 TRP A CA 1
ATOM 883 C C . TRP A 1 111 ? 3.260 -15.427 -2.204 1.00 81.69 111 TRP A C 1
ATOM 885 O O . TRP A 1 111 ? 2.164 -15.403 -1.631 1.00 81.69 111 TRP A O 1
ATOM 895 N N . LEU A 1 112 ? 4.409 -15.309 -1.536 1.00 86.12 112 LEU A N 1
ATOM 896 C CA . LEU A 1 112 ? 4.473 -15.061 -0.095 1.00 86.12 112 LEU A CA 1
ATOM 897 C C . LEU A 1 112 ? 3.907 -13.682 0.262 1.00 86.12 112 LEU A C 1
ATOM 899 O O . LEU A 1 112 ? 3.138 -13.576 1.217 1.00 86.12 112 LEU A O 1
ATOM 903 N N . LEU A 1 113 ? 4.206 -12.647 -0.528 1.00 84.50 113 LEU A N 1
ATOM 904 C CA . LEU A 1 113 ? 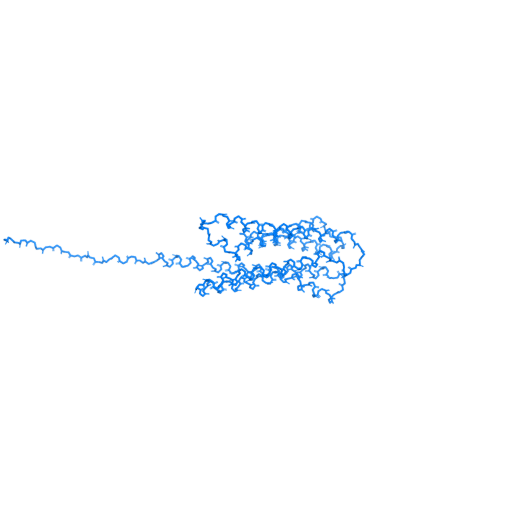3.628 -11.311 -0.365 1.00 84.50 113 LEU A CA 1
ATOM 905 C C . LEU A 1 113 ? 2.111 -11.328 -0.529 1.00 84.50 113 LEU A C 1
ATOM 907 O O . LEU A 1 113 ? 1.399 -10.781 0.314 1.00 84.50 113 LEU A O 1
ATOM 911 N N . VAL A 1 114 ? 1.594 -11.996 -1.563 1.00 86.75 114 VAL A N 1
ATOM 912 C CA . VAL A 1 114 ? 0.146 -12.176 -1.756 1.00 86.75 114 VAL A CA 1
ATOM 913 C C . VAL A 1 114 ? -0.478 -12.882 -0.552 1.00 86.75 114 VAL A C 1
ATOM 915 O O . VAL A 1 114 ? -1.485 -12.417 -0.015 1.00 86.75 114 VAL A O 1
ATOM 918 N N . SER A 1 115 ? 0.145 -13.961 -0.079 1.00 88.25 115 SER A N 1
ATOM 919 C CA . SER A 1 115 ? -0.331 -14.721 1.081 1.00 88.25 115 SER A CA 1
ATOM 920 C C . SER A 1 115 ? -0.358 -13.863 2.351 1.00 88.25 115 SER A C 1
ATOM 922 O O . SER A 1 115 ? -1.354 -13.860 3.077 1.00 88.25 115 SER A O 1
ATOM 924 N N . LEU A 1 116 ? 0.691 -13.065 2.587 1.00 88.81 116 LEU A N 1
ATOM 925 C CA . LEU A 1 116 ? 0.759 -12.109 3.694 1.00 88.81 116 LEU A CA 1
ATOM 926 C C . LEU A 1 116 ? -0.360 -11.062 3.598 1.00 88.81 116 LEU A C 1
ATOM 928 O O . LEU A 1 116 ? -1.034 -10.794 4.592 1.00 88.81 116 LEU A O 1
ATOM 932 N N . ARG A 1 117 ? -0.603 -10.494 2.408 1.00 87.94 117 ARG A N 1
ATOM 933 C CA . ARG A 1 117 ? -1.666 -9.497 2.171 1.00 87.94 117 ARG A CA 1
ATOM 934 C C . ARG A 1 117 ? -3.051 -10.064 2.471 1.00 87.94 117 ARG A C 1
ATOM 936 O O . ARG A 1 117 ? -3.849 -9.387 3.118 1.00 87.94 117 ARG A O 1
ATOM 943 N N . ILE A 1 118 ? -3.321 -11.302 2.055 1.00 88.81 118 ILE A N 1
ATOM 944 C CA . ILE A 1 118 ? -4.577 -12.003 2.361 1.00 88.81 118 ILE A CA 1
ATOM 945 C C . ILE A 1 118 ? -4.698 -12.229 3.872 1.00 88.81 118 ILE A C 1
ATOM 947 O O . ILE A 1 118 ? -5.735 -11.914 4.455 1.00 88.81 118 ILE A O 1
ATOM 951 N N . GLY A 1 119 ? -3.630 -12.693 4.530 1.00 90.25 119 GLY A N 1
ATOM 952 C CA . GLY A 1 119 ? -3.597 -12.858 5.985 1.00 90.25 119 GLY A CA 1
ATOM 953 C C . GLY A 1 119 ? -3.890 -11.555 6.738 1.00 90.25 119 GLY A C 1
ATOM 954 O O . GLY A 1 119 ? -4.673 -11.550 7.688 1.00 90.25 119 GLY A O 1
ATOM 955 N N . LEU A 1 120 ? -3.335 -10.430 6.277 1.00 88.56 120 LEU A N 1
ATOM 956 C CA . LEU A 1 120 ? -3.595 -9.108 6.852 1.00 88.56 120 LEU A CA 1
ATOM 957 C C . LEU A 1 120 ? -5.028 -8.636 6.634 1.00 88.56 120 LEU A C 1
ATOM 959 O O . LEU A 1 120 ? -5.644 -8.120 7.568 1.00 88.56 120 LEU A O 1
ATOM 963 N N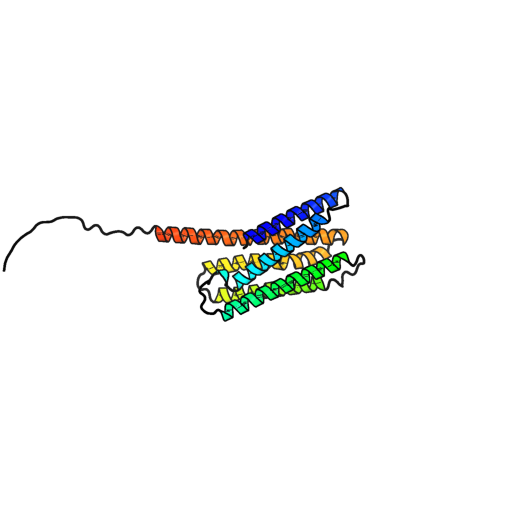 . ALA A 1 121 ? -5.577 -8.845 5.438 1.00 89.75 121 ALA A N 1
ATOM 964 C CA . ALA A 1 121 ? -6.968 -8.527 5.148 1.00 89.75 121 ALA A CA 1
ATOM 965 C C . ALA A 1 121 ? -7.925 -9.326 6.050 1.00 89.75 121 ALA A C 1
ATOM 967 O O . ALA A 1 121 ? -8.867 -8.754 6.603 1.00 89.75 121 ALA A O 1
ATOM 968 N N . LEU A 1 122 ? -7.653 -10.619 6.266 1.00 90.69 122 LEU A N 1
ATOM 969 C CA . LEU A 1 122 ? -8.425 -11.469 7.177 1.00 90.69 122 LEU A CA 1
ATOM 970 C C . LEU A 1 122 ? -8.293 -11.014 8.633 1.00 90.69 122 LEU A C 1
ATOM 972 O O . LEU A 1 122 ? -9.301 -10.902 9.327 1.00 90.69 122 LEU A O 1
ATOM 976 N N . LEU A 1 123 ? -7.077 -10.695 9.087 1.00 89.69 123 LEU A N 1
ATOM 977 C CA . LEU A 1 123 ? -6.831 -10.204 10.443 1.00 89.69 123 LEU A CA 1
ATOM 978 C C . LEU A 1 123 ? -7.584 -8.895 10.705 1.00 89.69 123 LEU A C 1
ATOM 980 O O . LEU A 1 123 ? -8.263 -8.761 11.722 1.00 89.69 123 LEU A O 1
ATOM 984 N N . ILE A 1 124 ? -7.491 -7.930 9.790 1.00 87.69 124 ILE A N 1
ATOM 985 C CA . ILE A 1 124 ? -8.199 -6.650 9.898 1.00 87.69 124 ILE A CA 1
ATOM 986 C C . ILE A 1 124 ? -9.708 -6.885 9.879 1.00 87.69 124 ILE A C 1
ATOM 988 O O . ILE A 1 124 ? -10.405 -6.336 10.725 1.00 87.69 124 ILE A O 1
ATOM 992 N N . SER A 1 125 ? -10.212 -7.740 8.990 1.00 87.94 125 SER A N 1
ATOM 993 C CA . SER A 1 125 ? -11.642 -8.064 8.911 1.00 87.94 125 SER A CA 1
ATOM 994 C C . SER A 1 125 ? -12.166 -8.723 10.182 1.00 87.94 125 SER A C 1
ATOM 996 O O . SER A 1 125 ? -13.227 -8.345 10.669 1.00 87.94 125 SER A O 1
ATOM 998 N N . TYR A 1 126 ? -11.408 -9.656 10.760 1.00 88.44 126 TYR A N 1
ATOM 999 C CA . TYR A 1 126 ? -11.740 -10.288 12.034 1.00 88.44 126 TYR A CA 1
ATOM 1000 C C . TYR A 1 126 ? -11.811 -9.260 13.170 1.00 88.44 126 TYR A C 1
ATOM 1002 O O . TYR A 1 126 ? -12.798 -9.216 13.907 1.00 88.44 126 TYR A O 1
ATOM 1010 N N . ASN A 1 127 ? -10.802 -8.388 13.276 1.00 85.31 127 ASN A N 1
ATOM 1011 C CA . ASN A 1 127 ? -10.788 -7.326 14.281 1.00 85.31 127 ASN A CA 1
ATOM 1012 C C . ASN A 1 127 ? -11.952 -6.341 14.078 1.00 85.31 127 ASN A C 1
ATOM 1014 O O . ASN A 1 127 ? -12.676 -6.055 15.028 1.00 85.31 127 ASN A O 1
ATOM 1018 N N . LEU A 1 128 ? -12.208 -5.906 12.840 1.00 84.56 128 LEU A N 1
ATOM 1019 C CA . LEU A 1 128 ? -13.340 -5.040 12.497 1.00 84.56 128 LEU A CA 1
ATOM 1020 C C . LEU A 1 128 ? -14.675 -5.679 12.849 1.00 84.56 128 LEU A C 1
ATOM 1022 O O . LEU A 1 128 ? -15.542 -4.998 13.389 1.00 84.56 128 LEU A O 1
ATOM 1026 N N . HIS A 1 129 ? -14.860 -6.962 12.539 1.00 84.88 129 HIS A N 1
ATOM 1027 C CA . HIS A 1 129 ? -16.103 -7.666 12.826 1.00 84.88 129 HIS A CA 1
ATOM 1028 C C . HIS A 1 129 ? -16.341 -7.746 14.334 1.00 84.88 129 HIS A C 1
ATOM 1030 O O . HIS A 1 129 ? -17.430 -7.413 14.807 1.00 84.88 129 HIS A O 1
ATOM 1036 N N . ARG A 1 130 ? -15.293 -8.076 15.099 1.00 82.88 130 ARG A N 1
ATOM 1037 C CA . ARG A 1 130 ? -15.339 -8.065 16.561 1.00 82.88 130 ARG A CA 1
ATOM 1038 C C . ARG A 1 130 ? -15.709 -6.681 17.096 1.00 82.88 130 ARG A C 1
ATOM 1040 O O . ARG A 1 130 ? -16.695 -6.563 17.818 1.00 82.88 130 ARG A O 1
ATOM 1047 N N . THR A 1 131 ? -14.989 -5.633 16.695 1.00 78.81 131 THR A N 1
ATOM 1048 C CA . THR A 1 131 ? -15.258 -4.258 17.144 1.00 78.81 131 THR A CA 1
ATOM 1049 C C . THR A 1 131 ? -16.654 -3.782 16.736 1.00 78.81 131 THR A C 1
ATOM 1051 O O . THR A 1 131 ? -17.353 -3.161 17.528 1.00 78.81 131 THR A O 1
ATOM 1054 N N . THR A 1 132 ? -17.116 -4.125 15.533 1.00 77.56 132 THR A N 1
ATOM 1055 C CA . THR A 1 132 ? -18.460 -3.768 15.044 1.00 77.56 132 THR A CA 1
ATOM 1056 C C . THR A 1 132 ? -19.565 -4.481 15.828 1.00 77.56 132 THR A C 1
ATOM 1058 O O . THR A 1 132 ? -20.639 -3.909 16.021 1.00 77.56 132 THR A O 1
ATOM 1061 N N . SER A 1 133 ? -19.320 -5.713 16.291 1.00 73.75 133 SER A N 1
ATOM 1062 C CA . SER A 1 133 ? -20.281 -6.483 17.093 1.00 73.75 133 SER A CA 1
ATOM 1063 C C . SER A 1 133 ? -20.457 -5.927 18.511 1.00 73.75 133 SER A C 1
ATOM 1065 O O . SER A 1 133 ? -21.570 -5.918 19.033 1.00 73.75 133 SER A O 1
ATOM 1067 N N . GLU A 1 134 ? -19.378 -5.409 19.104 1.00 73.00 134 GLU A N 1
ATOM 1068 C CA . GLU A 1 134 ? -19.378 -4.813 20.445 1.00 73.00 134 GLU A CA 1
ATOM 1069 C C . GLU A 1 134 ? -19.996 -3.396 20.441 1.00 73.00 134 GLU A C 1
ATOM 1071 O O . GLU A 1 134 ? -20.481 -2.912 21.467 1.00 73.00 134 GLU A O 1
ATOM 1076 N N . GLU A 1 135 ? -20.044 -2.733 19.281 1.00 71.50 135 GLU A N 1
ATOM 1077 C CA . GLU A 1 135 ? -20.529 -1.360 19.154 1.00 71.50 135 GLU A CA 1
ATOM 1078 C C . GLU A 1 135 ? -22.048 -1.248 18.942 1.00 71.50 135 GLU A C 1
ATOM 1080 O O . GLU A 1 135 ? -22.640 -1.823 18.025 1.00 71.50 135 GLU A O 1
ATOM 1085 N N . ARG A 1 136 ? -22.702 -0.422 19.772 1.00 62.19 136 ARG A N 1
ATOM 1086 C CA . ARG A 1 136 ? -24.165 -0.208 19.739 1.00 62.19 136 ARG A CA 1
ATOM 1087 C C . ARG A 1 136 ? -24.619 0.911 18.795 1.00 62.19 136 ARG A C 1
ATOM 1089 O O . ARG A 1 136 ? -25.788 0.955 18.429 1.00 62.19 136 ARG A O 1
ATOM 1096 N N . SER A 1 137 ? -23.727 1.817 18.389 1.00 69.06 137 SER A N 1
ATOM 1097 C CA . SER A 1 137 ? -24.085 2.978 17.558 1.00 69.06 137 SER A CA 1
ATOM 1098 C C . SER A 1 137 ? -24.085 2.635 16.065 1.00 69.06 137 SER A C 1
ATOM 1100 O O . SER A 1 137 ? -23.037 2.296 15.516 1.00 69.06 137 SER A O 1
ATOM 1102 N N . ALA A 1 138 ? -25.231 2.796 15.393 1.00 70.62 138 ALA A N 1
ATOM 1103 C CA . ALA A 1 138 ? -25.361 2.604 13.942 1.00 70.62 138 ALA A CA 1
ATOM 1104 C C . ALA A 1 138 ? -24.355 3.457 13.141 1.00 70.62 138 ALA A C 1
ATOM 1106 O O . ALA A 1 138 ? -23.718 2.965 12.218 1.00 70.62 138 ALA A O 1
ATOM 1107 N N . LEU A 1 139 ? -24.096 4.689 13.589 1.00 71.00 139 LEU A N 1
ATOM 1108 C CA . LEU A 1 139 ? -23.173 5.614 12.926 1.00 71.00 139 LEU A CA 1
ATOM 1109 C C . LEU A 1 139 ? -21.711 5.127 12.964 1.00 71.00 139 LEU A C 1
ATOM 1111 O O . LEU A 1 139 ? -20.948 5.336 12.022 1.00 71.00 139 LEU A O 1
ATOM 1115 N N . LYS A 1 140 ? -21.297 4.436 14.036 1.00 71.75 140 LYS A N 1
ATOM 1116 C CA . LYS A 1 140 ? -19.976 3.784 14.075 1.00 71.75 140 LYS A CA 1
ATOM 1117 C C . LYS A 1 140 ? -19.911 2.593 13.116 1.00 71.75 140 LYS A C 1
ATOM 1119 O O . LYS A 1 140 ? -18.871 2.395 12.498 1.00 71.75 140 LYS A O 1
ATOM 1124 N N . LYS A 1 141 ? -20.999 1.829 12.974 1.00 77.62 141 LYS A N 1
ATOM 1125 C CA . LYS A 1 141 ? -21.054 0.669 12.069 1.00 77.62 141 LYS A CA 1
ATOM 1126 C C . LYS A 1 141 ? -20.895 1.081 10.607 1.00 77.62 141 LYS A C 1
ATOM 1128 O O . LYS A 1 141 ? -20.100 0.461 9.909 1.00 77.62 141 LYS A O 1
ATOM 1133 N N . ASP A 1 142 ? -21.535 2.172 10.187 1.00 80.12 142 ASP A N 1
ATOM 1134 C CA . ASP A 1 142 ? -21.375 2.710 8.827 1.00 80.12 142 ASP A CA 1
ATOM 1135 C C . ASP A 1 142 ? -19.926 3.126 8.543 1.00 80.12 142 ASP A C 1
ATOM 1137 O O . ASP A 1 142 ? -19.387 2.857 7.467 1.00 80.12 142 ASP A O 1
ATOM 1141 N N . PHE A 1 143 ? -19.245 3.706 9.539 1.00 82.81 143 PHE A N 1
ATOM 1142 C CA . PHE A 1 143 ? -17.817 4.001 9.435 1.00 82.81 143 PHE A CA 1
ATOM 1143 C C . PHE A 1 143 ? -16.977 2.729 9.260 1.00 82.81 143 PHE A C 1
ATOM 1145 O O . PHE A 1 143 ? -16.145 2.678 8.358 1.00 82.81 143 PHE A O 1
ATOM 1152 N N . TYR A 1 144 ? -17.191 1.700 10.087 1.00 82.88 144 TYR A N 1
ATOM 1153 C CA . TYR A 1 144 ? -16.453 0.438 9.965 1.00 82.88 144 TYR A CA 1
ATOM 1154 C C . TYR A 1 144 ? -16.721 -0.264 8.634 1.00 82.88 144 TYR A C 1
ATOM 1156 O O . TYR A 1 144 ? -15.810 -0.879 8.085 1.00 82.88 144 TYR A O 1
ATOM 1164 N N . HIS A 1 145 ? -17.926 -0.124 8.078 1.00 83.25 145 HIS A N 1
ATOM 1165 C CA . HIS A 1 145 ? -18.255 -0.662 6.764 1.00 83.25 145 HIS A CA 1
ATOM 1166 C C . HIS A 1 145 ? -17.497 0.060 5.639 1.00 83.25 145 HIS A C 1
ATOM 1168 O O . HIS A 1 145 ? -16.820 -0.589 4.841 1.00 83.25 145 HIS A O 1
ATOM 1174 N N . GLY A 1 146 ? -17.511 1.398 5.618 1.00 85.44 146 GLY A N 1
ATOM 1175 C CA . GLY A 1 146 ? -16.719 2.178 4.658 1.00 85.44 146 GLY A CA 1
ATOM 1176 C C . GLY A 1 146 ? -15.210 1.944 4.807 1.00 85.44 146 GLY A C 1
ATOM 1177 O O . GLY A 1 146 ? -14.489 1.827 3.815 1.00 85.44 146 GLY A O 1
ATOM 1178 N N . PHE A 1 147 ? -14.736 1.803 6.047 1.00 87.38 147 PHE A N 1
ATOM 1179 C CA . PHE A 1 147 ? -13.342 1.490 6.353 1.00 87.38 147 PHE A CA 1
ATOM 1180 C C . PHE A 1 147 ? -12.962 0.099 5.837 1.00 87.38 147 PHE A C 1
ATOM 1182 O O . PHE A 1 147 ? -11.918 -0.048 5.206 1.00 87.38 147 PHE A O 1
ATOM 1189 N N . ALA A 1 148 ? -13.832 -0.901 6.020 1.00 88.69 148 ALA A N 1
ATOM 1190 C CA . ALA A 1 148 ? -13.638 -2.237 5.471 1.00 88.69 148 ALA A CA 1
ATOM 1191 C C . ALA A 1 148 ? -13.484 -2.194 3.948 1.00 88.69 148 ALA A C 1
ATOM 1193 O O . ALA A 1 148 ? -12.544 -2.790 3.431 1.00 88.69 148 ALA A O 1
ATOM 1194 N N . ILE A 1 149 ? -14.353 -1.476 3.229 1.00 89.19 149 ILE A N 1
ATOM 1195 C CA . ILE A 1 149 ? -14.278 -1.370 1.761 1.00 89.19 149 ILE A CA 1
ATOM 1196 C C . ILE A 1 149 ? -12.930 -0.782 1.330 1.00 89.19 149 ILE A C 1
ATOM 1198 O O . ILE A 1 149 ? -12.266 -1.349 0.462 1.00 89.19 149 ILE A O 1
ATOM 1202 N N . GLY A 1 150 ? -12.491 0.305 1.975 1.00 88.75 150 GLY A N 1
ATOM 1203 C CA . GLY A 1 150 ? -11.180 0.900 1.711 1.00 88.75 150 GLY A CA 1
ATOM 1204 C C . GLY A 1 150 ? -10.032 -0.088 1.945 1.00 88.75 150 GLY A C 1
ATOM 1205 O O . GLY A 1 150 ? -9.195 -0.280 1.060 1.00 88.75 150 GLY A O 1
ATOM 1206 N N . CYS A 1 151 ? -10.025 -0.771 3.095 1.00 89.19 151 CYS A N 1
ATOM 1207 C CA . CYS A 1 151 ? -9.024 -1.786 3.435 1.00 89.19 151 CYS A CA 1
ATOM 1208 C C . CYS A 1 151 ? -8.957 -2.907 2.394 1.00 89.19 151 CYS A C 1
ATOM 1210 O O . CYS A 1 151 ? -7.883 -3.183 1.864 1.00 89.19 151 CYS A O 1
ATOM 1212 N N . HIS A 1 152 ? -10.090 -3.539 2.081 1.00 88.25 152 HIS A N 1
ATOM 1213 C CA . HIS A 1 152 ? -10.137 -4.641 1.121 1.00 88.25 152 HIS A CA 1
ATOM 1214 C C . HIS A 1 152 ? -9.629 -4.196 -0.247 1.00 88.25 152 HIS A C 1
ATOM 1216 O O . HIS A 1 152 ? -8.778 -4.870 -0.820 1.00 88.25 152 HIS A O 1
ATOM 1222 N N . LEU A 1 153 ? -10.063 -3.029 -0.731 1.00 90.31 153 LEU A N 1
ATOM 1223 C CA . LEU A 1 153 ? -9.603 -2.498 -2.011 1.00 90.31 153 LEU A CA 1
ATOM 1224 C C . LEU A 1 153 ? -8.077 -2.309 -2.042 1.00 90.31 153 LEU A C 1
ATOM 1226 O O . LEU A 1 153 ? -7.441 -2.629 -3.042 1.00 90.31 153 LEU A O 1
ATOM 1230 N N . TRP A 1 154 ? -7.479 -1.840 -0.942 1.00 89.94 154 TRP A N 1
ATOM 1231 C CA . TRP A 1 154 ? -6.030 -1.646 -0.851 1.00 89.94 154 TRP A CA 1
ATOM 1232 C C . TRP A 1 154 ? -5.249 -2.967 -0.831 1.00 89.94 154 TRP A C 1
ATOM 1234 O O . TRP A 1 154 ? -4.269 -3.115 -1.559 1.00 89.94 154 TRP A O 1
ATOM 1244 N N . PHE A 1 155 ? -5.685 -3.943 -0.025 1.00 87.62 155 PHE A N 1
ATOM 1245 C CA . PHE A 1 155 ? -5.008 -5.242 0.089 1.00 87.62 155 PHE A CA 1
ATOM 1246 C C . PHE A 1 155 ? -5.174 -6.111 -1.161 1.00 87.62 155 PHE A C 1
ATOM 1248 O O . PHE A 1 155 ? -4.227 -6.796 -1.548 1.00 87.62 155 PHE A O 1
ATOM 1255 N N . PHE A 1 156 ? -6.343 -6.070 -1.806 1.00 87.50 156 PHE A N 1
ATOM 1256 C CA . PHE A 1 156 ? -6.626 -6.859 -3.007 1.00 87.50 156 PHE A CA 1
ATOM 1257 C C . PHE A 1 156 ? -6.086 -6.235 -4.299 1.00 87.50 156 PHE A C 1
ATOM 1259 O O . PHE A 1 156 ? -6.038 -6.928 -5.313 1.00 87.50 156 PHE A O 1
ATOM 1266 N N . ALA A 1 157 ? -5.617 -4.982 -4.270 1.00 87.12 157 ALA A N 1
ATOM 1267 C CA . ALA A 1 157 ? -5.024 -4.318 -5.431 1.00 87.12 157 ALA A CA 1
ATOM 1268 C C . ALA A 1 157 ? -3.918 -5.167 -6.080 1.00 87.12 157 ALA A C 1
ATOM 1270 O O . ALA A 1 157 ? -3.956 -5.445 -7.274 1.00 87.12 157 ALA A O 1
ATOM 1271 N N . PHE A 1 158 ? -2.959 -5.631 -5.278 1.00 83.62 158 PHE A N 1
ATOM 1272 C CA . PHE A 1 158 ? -1.823 -6.417 -5.758 1.00 83.62 158 PHE A CA 1
ATOM 1273 C C . PHE A 1 158 ? -2.208 -7.801 -6.323 1.00 83.62 158 PHE A C 1
ATOM 1275 O O . PHE A 1 158 ? -1.882 -8.066 -7.481 1.00 83.62 158 PHE A O 1
ATOM 1282 N N . PRO A 1 159 ? -2.934 -8.679 -5.595 1.00 84.81 159 PRO A N 1
ATOM 1283 C CA . PRO A 1 159 ? -3.305 -9.993 -6.123 1.00 84.81 159 PRO A CA 1
ATOM 1284 C C . PRO A 1 159 ? -4.241 -9.909 -7.331 1.00 84.81 159 PRO A C 1
ATOM 1286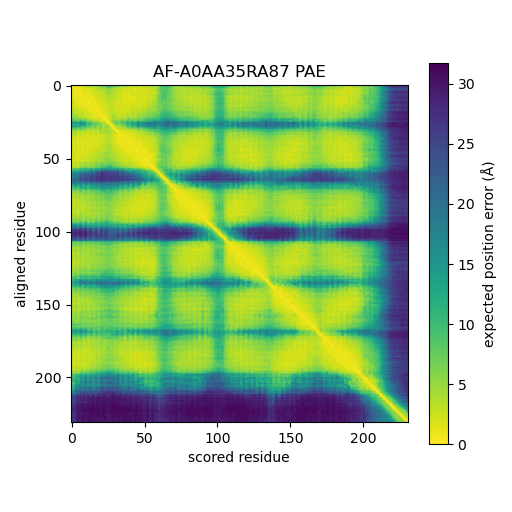 O O . PRO A 1 159 ? -4.097 -10.695 -8.264 1.00 84.81 159 PRO A O 1
ATOM 1289 N N . MET A 1 160 ? -5.172 -8.949 -7.351 1.00 84.88 160 MET A N 1
ATOM 1290 C CA . MET A 1 160 ? -6.065 -8.764 -8.494 1.00 84.88 160 MET A CA 1
ATOM 1291 C C . MET A 1 160 ? -5.269 -8.400 -9.749 1.00 84.88 160 MET A C 1
ATOM 1293 O O . MET A 1 160 ? -5.498 -8.988 -10.806 1.00 84.88 160 MET A O 1
ATOM 1297 N N . LEU A 1 161 ? -4.309 -7.474 -9.635 1.00 84.69 161 LEU A N 1
ATOM 1298 C CA . LEU A 1 161 ? -3.492 -7.091 -10.781 1.00 84.69 161 LEU A CA 1
ATOM 1299 C C . LEU A 1 161 ? -2.578 -8.217 -11.242 1.00 84.69 161 LEU A C 1
ATOM 1301 O O . LEU A 1 161 ? -2.456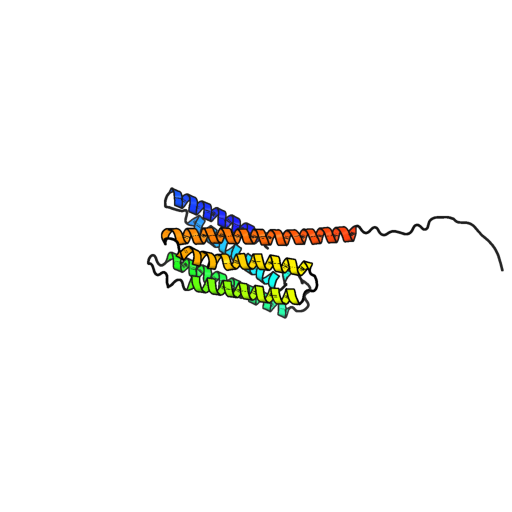 -8.391 -12.446 1.00 84.69 161 LEU A O 1
ATOM 1305 N N . MET A 1 162 ? -2.007 -9.011 -10.334 1.00 78.75 162 MET A N 1
ATOM 1306 C CA . MET A 1 162 ? -1.210 -10.186 -10.706 1.00 78.75 162 MET A CA 1
ATOM 1307 C C . MET A 1 162 ? -2.006 -11.177 -11.566 1.00 78.75 162 MET A C 1
ATOM 1309 O O . MET A 1 162 ? -1.498 -11.641 -12.583 1.00 78.75 162 MET A O 1
ATOM 1313 N N . VAL A 1 163 ? -3.270 -11.447 -11.218 1.00 82.69 163 VAL A N 1
ATOM 1314 C CA . VAL A 1 163 ? -4.147 -12.319 -12.021 1.00 82.69 163 VAL A CA 1
ATOM 1315 C C . VAL A 1 163 ? -4.460 -11.692 -13.380 1.00 82.69 163 VAL A C 1
ATOM 1317 O O . VAL A 1 163 ? -4.385 -12.368 -14.404 1.00 82.69 163 VAL A O 1
ATOM 1320 N N . VAL A 1 164 ? -4.769 -10.392 -13.412 1.00 82.31 164 VAL A N 1
ATOM 1321 C CA . VAL A 1 164 ? -5.024 -9.662 -14.666 1.00 82.31 164 VAL A CA 1
ATOM 1322 C C . VAL A 1 164 ? -3.789 -9.669 -15.571 1.00 82.31 164 VAL A C 1
ATOM 1324 O O . VAL A 1 164 ? -3.915 -9.790 -16.787 1.00 82.31 164 VAL A O 1
ATOM 1327 N N . ALA A 1 165 ? -2.592 -9.602 -14.990 1.00 81.50 165 ALA A N 1
ATOM 1328 C CA . ALA A 1 165 ? -1.332 -9.559 -15.717 1.00 81.50 165 ALA A CA 1
ATOM 1329 C C . ALA A 1 165 ? -1.047 -10.837 -16.528 1.00 81.50 165 ALA A C 1
ATOM 1331 O O . ALA A 1 165 ? -0.316 -10.771 -17.512 1.00 81.50 165 ALA A O 1
ATOM 1332 N N . ILE A 1 166 ? -1.644 -11.980 -16.161 1.00 80.56 166 ILE A N 1
ATOM 1333 C CA . ILE A 1 166 ? -1.500 -13.262 -16.880 1.00 80.56 166 ILE A CA 1
ATOM 1334 C C . ILE A 1 166 ? -2.049 -13.166 -18.314 1.00 80.56 166 ILE A C 1
ATOM 1336 O O . ILE A 1 166 ? -1.573 -13.862 -19.206 1.00 80.56 166 ILE A O 1
ATOM 1340 N N . PHE A 1 167 ? -3.014 -12.276 -18.560 1.00 81.81 167 PHE A N 1
ATOM 1341 C CA . PHE A 1 167 ? -3.607 -12.082 -19.885 1.00 81.81 167 PHE A CA 1
ATOM 1342 C C . PHE A 1 167 ? -2.772 -11.185 -20.816 1.00 81.81 167 PHE A C 1
ATOM 1344 O O . PHE A 1 167 ? -3.109 -11.060 -21.993 1.00 81.81 167 PHE A O 1
ATOM 1351 N N . PHE A 1 168 ? -1.700 -10.554 -20.322 1.00 78.81 168 PHE A N 1
ATOM 1352 C CA . PHE A 1 168 ? -0.854 -9.635 -21.091 1.00 78.81 168 PHE A CA 1
ATOM 1353 C C . PHE A 1 168 ? 0.503 -10.255 -21.443 1.00 78.81 168 PHE A C 1
ATOM 1355 O O . PHE A 1 168 ? 1.008 -11.140 -20.752 1.00 78.81 168 PHE A O 1
ATOM 1362 N N . SER A 1 169 ? 1.124 -9.756 -22.516 1.00 75.44 169 SER A N 1
ATOM 1363 C CA . SER A 1 169 ? 2.483 -10.151 -22.891 1.00 75.44 169 SER A CA 1
ATOM 1364 C C . SER A 1 169 ? 3.498 -9.744 -21.818 1.00 75.44 169 SER A C 1
ATOM 1366 O O . SER A 1 169 ? 3.356 -8.713 -21.155 1.00 75.44 169 SER A O 1
ATOM 1368 N N . GLU A 1 170 ? 4.548 -10.550 -21.660 1.00 68.19 170 GLU A N 1
ATOM 1369 C CA . GLU A 1 170 ? 5.536 -10.418 -20.583 1.00 68.19 170 GLU A CA 1
ATOM 1370 C C . GLU A 1 170 ? 6.162 -9.026 -20.485 1.00 68.19 170 GLU A C 1
ATOM 1372 O O . GLU A 1 170 ? 6.282 -8.474 -19.394 1.00 68.19 170 GLU A O 1
ATOM 1377 N N . TYR A 1 171 ? 6.449 -8.421 -21.636 1.00 67.44 171 TYR A N 1
ATOM 1378 C CA . TYR A 1 171 ? 7.044 -7.092 -21.722 1.00 67.44 171 TYR A CA 1
ATOM 1379 C C . TYR A 1 171 ? 6.155 -5.991 -21.121 1.00 67.44 171 TYR A C 1
ATOM 1381 O O . TYR A 1 171 ? 6.644 -5.016 -20.555 1.00 67.44 171 TYR A O 1
ATOM 1389 N N . HIS A 1 172 ? 4.830 -6.135 -21.210 1.00 72.19 172 HIS A N 1
ATOM 1390 C CA . HIS A 1 172 ? 3.891 -5.167 -20.643 1.00 72.19 172 HIS A CA 1
ATOM 1391 C C . HIS A 1 172 ? 3.426 -5.537 -19.235 1.00 72.19 172 HIS A C 1
ATOM 1393 O O . HIS A 1 172 ? 2.900 -4.672 -18.534 1.00 72.19 172 HIS A O 1
ATOM 1399 N N . ARG A 1 173 ? 3.645 -6.781 -18.798 1.00 75.81 173 ARG A N 1
ATOM 1400 C CA . ARG A 1 173 ? 3.130 -7.316 -17.534 1.00 75.81 173 ARG A CA 1
ATOM 1401 C C . ARG A 1 173 ? 3.559 -6.478 -16.331 1.00 75.81 173 ARG A C 1
ATOM 1403 O O . ARG A 1 173 ? 2.702 -6.036 -15.572 1.00 75.81 173 ARG A O 1
ATOM 1410 N N . LEU A 1 174 ? 4.855 -6.183 -16.213 1.00 72.81 174 LEU A N 1
ATOM 1411 C CA . LEU A 1 174 ? 5.400 -5.367 -15.122 1.00 72.81 174 LEU A CA 1
ATOM 1412 C C . LEU A 1 174 ? 4.794 -3.954 -15.117 1.00 72.81 174 LEU A C 1
ATOM 1414 O O . LEU A 1 174 ? 4.317 -3.480 -14.090 1.00 72.81 174 LEU A O 1
ATOM 1418 N N . LYS A 1 175 ? 4.712 -3.310 -16.290 1.00 79.06 175 LYS A N 1
ATOM 1419 C CA . LYS A 1 175 ? 4.131 -1.965 -16.438 1.00 79.06 175 LYS A CA 1
ATOM 1420 C C . LYS A 1 175 ? 2.652 -1.937 -16.045 1.00 79.06 175 LYS A C 1
ATOM 1422 O O . LYS A 1 175 ? 2.225 -1.016 -15.352 1.00 79.06 175 LYS A O 1
ATOM 1427 N N . VAL A 1 176 ? 1.874 -2.937 -16.470 1.00 82.38 176 VAL A N 1
ATOM 1428 C CA . VAL A 1 176 ? 0.445 -3.046 -16.137 1.00 82.38 176 VAL A CA 1
ATOM 1429 C C . VAL A 1 176 ? 0.251 -3.291 -14.644 1.00 82.38 176 VAL A C 1
ATOM 1431 O O . VAL A 1 176 ? -0.597 -2.635 -14.042 1.00 82.38 176 VAL A O 1
ATOM 1434 N N . VAL A 1 177 ? 1.043 -4.179 -14.034 1.00 83.12 177 VAL A N 1
ATOM 1435 C CA . VAL A 1 177 ? 0.955 -4.454 -12.594 1.00 83.12 177 VAL A CA 1
ATOM 1436 C C . VAL A 1 177 ? 1.302 -3.206 -11.795 1.00 83.12 177 VAL A C 1
ATOM 1438 O O . VAL A 1 177 ? 0.475 -2.781 -10.997 1.00 83.12 177 VAL A O 1
ATOM 1441 N N . THR A 1 178 ? 2.444 -2.562 -12.041 1.00 82.56 178 THR A N 1
ATOM 1442 C CA . THR A 1 178 ? 2.882 -1.388 -11.265 1.00 82.56 178 THR A CA 1
ATOM 1443 C C . THR A 1 178 ? 1.924 -0.205 -11.407 1.00 82.56 178 THR A C 1
ATOM 1445 O O . THR A 1 178 ? 1.526 0.405 -10.413 1.00 82.56 178 THR A O 1
ATOM 1448 N N . VAL A 1 179 ? 1.496 0.123 -12.631 1.00 85.94 179 VAL A N 1
ATOM 1449 C CA . VAL A 1 179 ? 0.565 1.245 -12.846 1.00 85.94 179 VAL A CA 1
ATOM 1450 C C . VAL A 1 179 ? -0.818 0.908 -12.287 1.00 85.94 179 VAL A C 1
ATOM 1452 O O . VAL A 1 179 ? -1.436 1.737 -11.619 1.00 85.94 179 VAL A O 1
ATOM 1455 N N . GLY A 1 180 ? -1.299 -0.315 -12.514 1.00 88.00 180 GLY A N 1
ATOM 1456 C CA . GLY A 1 180 ? -2.605 -0.766 -12.044 1.00 88.00 180 GLY A CA 1
ATOM 1457 C C . GLY A 1 180 ? -2.712 -0.789 -10.520 1.00 88.00 180 GLY A C 1
ATOM 1458 O O . GLY A 1 180 ? -3.688 -0.280 -9.965 1.00 88.00 180 GLY A O 1
ATOM 1459 N N . THR A 1 181 ? -1.698 -1.310 -9.825 1.00 87.94 181 THR A N 1
ATOM 1460 C CA . THR A 1 181 ? -1.666 -1.329 -8.356 1.00 87.94 181 THR A CA 1
ATOM 1461 C C . THR A 1 181 ? -1.622 0.082 -7.789 1.00 87.94 181 THR A C 1
ATOM 1463 O O . THR A 1 181 ? -2.419 0.392 -6.905 1.00 87.94 181 THR A O 1
ATOM 1466 N N . THR A 1 182 ? -0.790 0.961 -8.356 1.00 88.88 182 THR A N 1
ATOM 1467 C CA . THR A 1 182 ? -0.702 2.373 -7.954 1.00 88.88 182 THR A CA 1
ATOM 1468 C C . THR A 1 182 ? -2.059 3.071 -8.070 1.00 88.88 182 THR A C 1
ATOM 1470 O O . THR A 1 182 ? -2.471 3.784 -7.151 1.00 88.88 182 THR A O 1
ATOM 1473 N N . VAL A 1 183 ? -2.803 2.844 -9.159 1.00 91.44 183 VAL A N 1
ATOM 1474 C CA . VAL A 1 183 ? -4.131 3.448 -9.372 1.00 91.44 183 VAL A CA 1
ATOM 1475 C C . VAL A 1 183 ? -5.148 2.944 -8.346 1.00 91.44 183 VAL A C 1
ATOM 1477 O O . VAL A 1 183 ? -5.821 3.758 -7.707 1.00 91.44 183 VAL A O 1
ATOM 1480 N N . ILE A 1 184 ? -5.245 1.626 -8.137 1.00 91.94 184 ILE A N 1
ATOM 1481 C CA . ILE A 1 184 ? -6.204 1.054 -7.175 1.00 91.94 184 ILE A CA 1
ATOM 1482 C C . ILE A 1 184 ? -5.867 1.482 -5.743 1.00 91.94 184 ILE A C 1
ATOM 1484 O O . ILE A 1 184 ? -6.762 1.856 -4.979 1.00 91.94 184 ILE A O 1
ATOM 1488 N N . GLN A 1 185 ? -4.587 1.484 -5.371 1.00 92.19 185 GLN A N 1
ATOM 1489 C CA . GLN A 1 185 ? -4.161 1.927 -4.046 1.00 92.19 185 GLN A CA 1
ATOM 1490 C C . GLN A 1 185 ? -4.468 3.409 -3.827 1.00 92.19 185 GLN A C 1
ATOM 1492 O O . GLN A 1 185 ? -5.007 3.760 -2.778 1.00 92.19 185 GLN A O 1
ATOM 1497 N N . THR A 1 186 ? -4.231 4.263 -4.828 1.00 91.44 186 THR A N 1
ATOM 1498 C CA . THR A 1 186 ? -4.590 5.689 -4.762 1.00 91.44 186 THR A CA 1
ATOM 1499 C C . THR A 1 186 ? -6.099 5.870 -4.583 1.00 91.44 186 THR A C 1
ATOM 1501 O O . THR A 1 186 ? -6.529 6.647 -3.729 1.00 91.44 186 THR A O 1
ATOM 1504 N N . ALA A 1 187 ? -6.921 5.114 -5.319 1.00 92.19 187 ALA A N 1
ATOM 1505 C CA . ALA A 1 187 ? -8.374 5.145 -5.160 1.00 92.19 187 ALA A CA 1
ATOM 1506 C C . ALA A 1 187 ? -8.805 4.746 -3.738 1.00 92.19 187 ALA A C 1
ATOM 1508 O O . ALA A 1 187 ? -9.642 5.420 -3.133 1.00 92.19 187 ALA A O 1
ATOM 1509 N N . SER A 1 188 ? -8.186 3.710 -3.164 1.00 92.12 188 SER A N 1
ATOM 1510 C CA . SER A 1 188 ? -8.438 3.322 -1.774 1.00 92.12 188 SER A CA 1
ATOM 1511 C C . SER A 1 188 ? -8.059 4.431 -0.782 1.00 92.12 188 SER A C 1
ATOM 1513 O O . SER A 1 188 ? -8.859 4.758 0.098 1.00 92.12 188 SER A O 1
ATOM 1515 N N . MET A 1 189 ? -6.906 5.091 -0.955 1.00 90.81 189 MET A N 1
ATOM 1516 C CA . MET A 1 189 ? -6.518 6.231 -0.108 1.00 90.81 189 MET A CA 1
ATOM 1517 C C . MET A 1 189 ? -7.539 7.364 -0.160 1.00 90.81 189 MET A C 1
ATOM 1519 O O . MET A 1 189 ? -7.839 7.992 0.858 1.00 90.81 189 MET A O 1
ATOM 1523 N N . VAL A 1 190 ? -8.088 7.640 -1.344 1.00 91.31 190 VAL A N 1
ATOM 1524 C CA . VAL A 1 190 ? -9.121 8.665 -1.515 1.00 91.31 190 VAL A CA 1
ATOM 1525 C C . VAL A 1 190 ? -10.393 8.273 -0.761 1.00 91.31 190 VAL A C 1
ATOM 1527 O O . VAL A 1 190 ? -10.943 9.100 -0.036 1.00 91.31 190 VAL A O 1
ATOM 1530 N N . ILE A 1 191 ? -10.830 7.015 -0.848 1.00 90.56 191 ILE A N 1
ATOM 1531 C CA . ILE A 1 191 ? -11.994 6.520 -0.094 1.00 90.56 191 ILE A CA 1
ATOM 1532 C C . ILE A 1 191 ? -11.753 6.646 1.415 1.00 90.56 191 ILE A C 1
ATOM 1534 O O . ILE A 1 191 ? -12.588 7.197 2.135 1.00 90.56 191 ILE A O 1
ATOM 1538 N N . LEU A 1 192 ? -10.588 6.202 1.895 1.00 89.50 192 LEU A N 1
ATOM 1539 C CA . LEU A 1 192 ? -10.224 6.287 3.308 1.00 89.50 192 LEU A CA 1
ATOM 1540 C C . LEU A 1 192 ? -10.155 7.745 3.782 1.00 89.50 192 LEU A C 1
ATOM 1542 O O . LEU A 1 192 ? -10.721 8.079 4.819 1.00 89.50 192 LEU A O 1
ATOM 1546 N N . SER A 1 193 ? -9.532 8.645 3.021 1.00 88.81 193 SER A N 1
ATOM 1547 C CA . SER A 1 193 ? -9.436 10.066 3.393 1.00 88.81 193 SER A CA 1
ATOM 1548 C C . SER A 1 193 ? -10.794 10.756 3.451 1.00 88.81 193 SER A C 1
ATOM 1550 O O . SER A 1 193 ? -11.069 11.462 4.422 1.00 88.81 193 SER A O 1
ATOM 1552 N N . ARG A 1 194 ? -11.686 10.492 2.489 1.00 88.25 194 ARG A N 1
ATOM 1553 C CA . ARG A 1 194 ? -13.080 10.963 2.525 1.00 88.25 194 ARG A CA 1
ATOM 1554 C C . ARG A 1 194 ? -13.802 10.475 3.779 1.00 88.25 194 ARG A C 1
ATOM 1556 O O . ARG A 1 194 ? -14.513 11.254 4.417 1.00 88.25 194 ARG A O 1
ATOM 1563 N N . LEU A 1 195 ? -13.590 9.217 4.157 1.00 86.75 195 LEU A N 1
ATOM 1564 C CA . LEU A 1 195 ? -14.192 8.621 5.345 1.00 86.75 195 LEU A CA 1
ATOM 1565 C C . LEU A 1 195 ? -13.709 9.294 6.643 1.00 86.75 195 LEU A C 1
ATOM 1567 O O . LEU A 1 195 ? -14.531 9.644 7.494 1.00 86.75 195 LEU A O 1
ATOM 1571 N N . PHE A 1 196 ? -12.399 9.525 6.789 1.00 84.44 196 PHE A N 1
ATOM 1572 C CA . PHE A 1 196 ? -11.843 10.204 7.968 1.00 84.44 196 PHE A CA 1
ATOM 1573 C C . PHE A 1 196 ? -12.286 11.666 8.067 1.00 84.44 196 PHE A C 1
ATOM 1575 O O . PHE A 1 196 ? -12.683 12.100 9.149 1.00 84.44 196 PHE A O 1
ATOM 1582 N N . LEU A 1 197 ? -12.277 12.402 6.950 1.00 82.56 197 LEU A N 1
ATOM 1583 C CA . LEU A 1 197 ? -12.706 13.805 6.912 1.00 82.56 197 LEU A CA 1
ATOM 1584 C C . LEU A 1 197 ? -14.193 13.968 7.231 1.00 82.56 197 LEU A C 1
ATOM 1586 O O . LEU A 1 197 ? -14.580 14.899 7.934 1.00 82.56 197 LEU A O 1
ATOM 1590 N N . SER A 1 198 ? -15.032 13.040 6.765 1.00 80.31 198 SER A N 1
ATOM 1591 C CA . SER A 1 198 ? -16.460 13.060 7.091 1.00 80.31 198 SER A CA 1
ATOM 1592 C C . SER A 1 198 ? -16.661 12.987 8.606 1.00 80.31 198 SER A C 1
ATOM 1594 O O . SER A 1 198 ? -17.414 13.770 9.176 1.00 80.31 198 SER A O 1
ATOM 1596 N N . ARG A 1 199 ? -15.939 12.094 9.295 1.00 70.62 199 ARG A N 1
ATOM 1597 C CA . ARG A 1 199 ? -16.063 11.926 10.750 1.00 70.62 199 ARG A CA 1
ATOM 1598 C C . ARG A 1 199 ? -15.507 13.090 11.557 1.00 70.62 199 ARG A C 1
ATOM 1600 O O . ARG A 1 199 ? -16.136 13.433 12.556 1.00 70.62 199 ARG A O 1
ATOM 1607 N N . SER A 1 200 ? -14.379 13.683 11.156 1.00 71.69 200 SER A N 1
ATOM 1608 C CA . SER A 1 200 ? -13.846 14.860 11.856 1.00 71.69 200 SER A CA 1
ATOM 1609 C C . SER A 1 200 ? -14.838 16.022 11.806 1.00 71.69 200 SER A C 1
ATOM 1611 O O . SER A 1 200 ? -15.126 16.605 12.846 1.00 71.69 200 SER A O 1
ATOM 1613 N N . LEU A 1 201 ? -15.454 16.263 10.641 1.00 62.75 201 LEU A N 1
ATOM 1614 C CA . LEU A 1 201 ? -16.511 17.267 10.481 1.00 62.75 201 LEU A CA 1
ATOM 1615 C C . LEU A 1 201 ? -17.747 16.949 11.331 1.00 62.75 201 LEU A C 1
ATOM 1617 O O . LEU A 1 201 ? -18.265 17.830 12.006 1.00 62.75 201 LEU A O 1
ATOM 1621 N N . TYR A 1 202 ? -18.207 15.692 11.363 1.00 59.06 202 TYR A N 1
ATOM 1622 C CA . TYR A 1 202 ? -19.339 15.313 12.218 1.00 59.06 202 TYR A CA 1
ATOM 1623 C C . TYR A 1 202 ? -19.060 15.550 13.705 1.00 59.06 202 TYR A C 1
ATOM 1625 O O . TYR A 1 202 ? -19.962 15.957 14.437 1.00 59.06 202 TYR A O 1
ATOM 1633 N N . TRP A 1 203 ? -17.835 15.288 14.164 1.00 62.28 203 TRP A N 1
ATOM 1634 C CA . TRP A 1 203 ? -17.459 15.482 15.564 1.00 62.28 203 TRP A CA 1
ATOM 1635 C C . TRP A 1 203 ? -17.371 16.966 15.928 1.00 62.28 203 TRP A C 1
ATOM 1637 O O . TRP A 1 203 ? -17.834 17.363 16.993 1.00 62.28 203 TRP A O 1
ATOM 1647 N N . GLU A 1 204 ? -16.857 17.786 15.013 1.00 73.25 204 GLU A N 1
ATOM 1648 C CA . GLU A 1 204 ? -16.795 19.241 15.151 1.00 73.25 204 GLU A CA 1
ATOM 1649 C C . GLU A 1 204 ? -18.191 19.881 15.141 1.00 73.25 204 GLU A C 1
ATOM 1651 O O . GLU A 1 204 ? -18.530 20.652 16.031 1.00 73.25 204 GLU A O 1
ATOM 1656 N N . VAL A 1 205 ? -19.065 19.501 14.206 1.00 63.56 205 VAL A N 1
ATOM 1657 C CA . VAL A 1 205 ? -20.444 20.020 14.162 1.00 63.56 205 VAL A CA 1
ATOM 1658 C C . VAL A 1 205 ? -21.244 19.583 15.396 1.00 63.56 205 VAL A C 1
ATOM 1660 O O . VAL A 1 205 ? -22.013 20.368 15.949 1.00 63.56 205 VAL A O 1
ATOM 1663 N N . SER A 1 206 ? -21.036 18.354 15.879 1.00 58.69 206 SER A N 1
ATOM 1664 C CA . SER A 1 206 ? -21.694 17.866 17.099 1.00 58.69 206 SER A CA 1
ATOM 1665 C C . SER A 1 206 ? -21.193 18.587 18.355 1.00 58.69 206 SER A C 1
ATOM 1667 O O . SER A 1 206 ? -21.993 18.902 19.237 1.00 58.69 206 SER A O 1
ATOM 1669 N N . SER A 1 207 ? -19.890 18.885 18.445 1.00 68.62 207 SER A N 1
ATOM 1670 C CA . SER A 1 207 ? -19.335 19.633 19.578 1.00 68.62 207 SER A CA 1
ATOM 1671 C C . SER A 1 207 ? -19.796 21.094 19.562 1.00 68.62 207 SER A C 1
ATOM 1673 O O . SER A 1 207 ? -20.190 21.610 20.612 1.00 68.62 207 SER A O 1
ATOM 1675 N N . LEU A 1 208 ? -19.878 21.718 18.383 1.00 70.25 208 LEU A N 1
ATOM 1676 C CA . LEU A 1 208 ? -20.415 23.069 18.191 1.00 70.25 208 LEU A CA 1
ATOM 1677 C C . LEU A 1 208 ? -21.903 23.156 18.553 1.00 70.25 208 LEU A C 1
ATOM 1679 O O . LEU A 1 208 ? -22.297 24.054 19.296 1.00 70.25 208 LEU A O 1
ATOM 1683 N N . SER A 1 209 ? -22.725 22.193 18.119 1.00 59.31 209 SER A N 1
ATOM 1684 C CA . SER A 1 209 ? -24.144 22.122 18.503 1.00 59.31 209 SER A CA 1
ATOM 1685 C C . SER A 1 209 ? -24.332 21.896 20.006 1.00 59.31 209 SER A C 1
ATOM 1687 O O . SER A 1 209 ? -25.295 22.401 20.580 1.00 59.31 209 SER A O 1
ATOM 1689 N N . SER A 1 210 ? -23.427 21.158 20.658 1.00 58.25 210 SER A N 1
ATOM 1690 C CA . SER A 1 210 ? -23.477 20.958 22.112 1.00 58.25 210 SER A CA 1
ATOM 1691 C C . SER A 1 210 ? -23.109 22.219 22.906 1.00 58.25 210 SER A C 1
ATOM 1693 O O . SER A 1 210 ? -23.591 22.399 24.021 1.00 58.25 210 SER A O 1
ATOM 1695 N N . THR A 1 211 ? -22.314 23.125 22.321 1.00 57.66 211 THR A N 1
ATOM 1696 C CA . THR A 1 211 ? -21.920 24.402 22.944 1.00 57.66 211 THR A CA 1
ATOM 1697 C C . THR A 1 211 ? -22.902 25.542 22.676 1.00 57.66 211 THR A C 1
ATOM 1699 O O . THR A 1 211 ? -22.881 26.531 23.404 1.00 57.66 211 THR A O 1
ATOM 1702 N N . THR A 1 212 ? -23.795 25.419 21.686 1.00 57.47 212 THR A N 1
ATOM 1703 C CA . THR A 1 212 ? -24.783 26.466 21.361 1.00 57.47 212 THR A CA 1
ATOM 1704 C C . THR A 1 212 ? -26.084 26.391 22.159 1.00 57.47 212 THR A C 1
ATOM 1706 O O . THR A 1 212 ? -26.951 27.232 21.940 1.00 57.47 212 THR A O 1
ATOM 1709 N N . LEU A 1 213 ? -26.246 25.441 23.091 1.00 55.09 213 LEU A N 1
ATOM 1710 C CA . LEU A 1 213 ? -27.394 25.424 24.006 1.00 55.09 213 LEU A CA 1
ATOM 1711 C C . LEU A 1 213 ? -27.342 26.667 24.913 1.00 55.09 213 LEU A C 1
ATOM 1713 O O . LEU A 1 213 ? -26.518 26.713 25.831 1.00 55.09 213 LEU A O 1
ATOM 1717 N N . PRO A 1 214 ? -28.204 27.685 24.709 1.00 52.69 214 PRO A N 1
ATOM 1718 C CA . PRO A 1 214 ? -28.205 28.854 25.563 1.00 52.69 214 PRO A CA 1
ATOM 1719 C C . PRO A 1 214 ? -28.805 28.427 26.896 1.00 52.69 214 PRO A C 1
ATOM 1721 O O . PRO A 1 214 ? -29.948 27.967 26.961 1.00 52.69 214 PRO A O 1
ATOM 1724 N N . PHE A 1 215 ? -28.042 28.596 27.971 1.00 51.41 215 PHE A N 1
ATOM 1725 C CA . PHE A 1 215 ? -28.562 28.544 29.327 1.00 51.41 215 PHE A CA 1
ATOM 1726 C C . PHE A 1 215 ? -29.675 29.596 29.430 1.00 51.41 2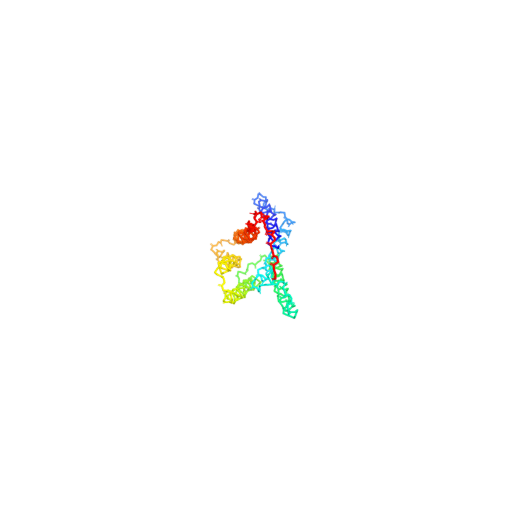15 PHE A C 1
ATOM 1728 O O . PHE A 1 215 ? -29.408 30.795 29.537 1.00 51.41 215 PHE A O 1
ATOM 1735 N N . LYS A 1 216 ? -30.939 29.167 29.336 1.00 50.41 216 LYS A N 1
ATOM 1736 C CA . LYS A 1 216 ? -32.106 30.007 29.606 1.00 50.41 216 LYS A CA 1
ATOM 1737 C C . LYS A 1 216 ? -32.081 30.326 31.102 1.00 50.41 216 LYS A C 1
ATOM 1739 O O . LYS A 1 216 ? -32.684 29.627 31.906 1.00 50.41 216 LYS A O 1
ATOM 1744 N N . ARG A 1 217 ? -31.313 31.354 31.474 1.00 51.97 217 ARG A N 1
ATOM 1745 C CA . ARG A 1 217 ? -31.361 31.987 32.791 1.00 51.97 217 ARG A CA 1
ATOM 1746 C C . ARG A 1 217 ? -32.763 32.557 32.933 1.00 51.97 217 ARG A C 1
ATOM 1748 O O . ARG A 1 217 ? -33.143 33.467 32.196 1.00 51.97 217 ARG A O 1
ATOM 1755 N N . ASP A 1 218 ? -33.536 31.935 33.808 1.00 50.34 218 ASP A N 1
ATOM 1756 C CA . ASP A 1 218 ? -34.929 32.275 34.013 1.00 50.34 218 ASP A CA 1
ATOM 1757 C C . ASP A 1 218 ? -35.069 33.745 34.432 1.00 50.34 218 ASP A C 1
ATOM 1759 O O . ASP A 1 218 ? -34.267 34.284 35.204 1.00 50.34 218 ASP A O 1
ATOM 1763 N N . ARG A 1 219 ? -36.066 34.412 33.851 1.00 50.78 219 ARG A N 1
ATOM 1764 C CA . ARG A 1 219 ? -36.392 35.816 34.107 1.00 50.78 219 ARG A CA 1
ATOM 1765 C C . ARG A 1 219 ? -37.089 35.913 35.466 1.00 50.78 219 ARG A C 1
ATOM 1767 O O . ARG A 1 219 ? -38.303 35.792 35.539 1.00 50.78 219 ARG A O 1
ATOM 1774 N N . GLY A 1 220 ? -36.335 36.193 36.523 1.00 46.22 220 GLY A N 1
ATOM 1775 C CA . GLY A 1 220 ? -36.872 36.679 37.797 1.00 46.22 220 GLY A CA 1
ATOM 1776 C C . GLY A 1 220 ? -36.644 38.182 37.929 1.00 46.22 220 GLY A C 1
ATOM 1777 O O . GLY A 1 220 ? -35.664 38.599 38.536 1.00 46.22 220 GLY A O 1
ATOM 1778 N N . GLY A 1 221 ? -37.503 38.995 37.314 1.00 45.66 221 GLY A N 1
ATOM 1779 C CA . GLY A 1 221 ? -37.483 40.451 37.457 1.00 45.66 221 GLY A CA 1
ATOM 1780 C C . GLY A 1 221 ? -38.819 40.977 37.975 1.00 45.66 221 GLY A C 1
ATOM 1781 O O . GLY A 1 221 ? -39.828 40.783 37.305 1.00 45.66 221 GLY A O 1
ATOM 1782 N N . GLY A 1 222 ? -38.793 41.692 39.108 1.00 41.75 222 GLY A N 1
ATOM 1783 C CA . GLY A 1 222 ? -39.790 42.724 39.431 1.00 41.75 222 GLY A CA 1
ATOM 1784 C C . GLY A 1 222 ? -40.258 42.828 40.891 1.00 41.75 222 GLY A C 1
ATOM 1785 O O . GLY A 1 222 ? -41.111 42.053 41.294 1.00 41.75 222 GLY A O 1
ATOM 1786 N N . GLY A 1 223 ? -39.767 43.859 41.606 1.00 40.62 223 GLY A N 1
ATOM 1787 C CA . GLY A 1 223 ? -40.454 44.624 42.679 1.00 40.62 223 GLY A CA 1
ATOM 1788 C C . GLY A 1 223 ? -40.623 43.926 44.034 1.00 40.62 223 GLY A C 1
ATOM 1789 O O . GLY A 1 223 ? -41.403 42.998 44.164 1.00 40.62 223 GLY A O 1
ATOM 1790 N N . PHE A 1 224 ? -39.865 44.247 45.087 1.00 50.47 224 PHE A N 1
ATOM 1791 C CA . PHE A 1 224 ? -39.988 45.439 45.946 1.00 50.47 224 PHE A CA 1
ATOM 1792 C C . PHE A 1 224 ? -41.437 45.774 46.360 1.00 50.47 224 PHE A C 1
ATOM 1794 O O . PHE A 1 224 ? -42.254 46.101 45.505 1.00 50.47 224 PHE A O 1
ATOM 1801 N N . MET A 1 225 ? -41.651 45.815 47.689 1.00 47.59 225 MET A N 1
ATOM 1802 C CA . MET A 1 225 ? -42.627 46.633 48.443 1.00 47.59 225 MET A CA 1
ATOM 1803 C C . MET A 1 225 ? -43.840 45.928 49.083 1.00 47.59 225 MET A C 1
ATOM 1805 O O . MET A 1 225 ? -44.908 45.860 48.489 1.00 47.59 225 MET A O 1
ATOM 1809 N N . THR A 1 226 ? -43.681 45.493 50.344 1.00 46.88 226 THR A N 1
ATOM 1810 C CA . THR A 1 226 ? -44.600 45.693 51.506 1.00 46.88 226 THR A CA 1
ATOM 1811 C C . THR A 1 226 ? -44.025 44.916 52.705 1.00 46.88 226 THR A C 1
ATOM 1813 O O . THR A 1 226 ? -44.114 43.700 52.770 1.00 46.88 226 THR A O 1
ATOM 1816 N N . LEU A 1 227 ? -43.102 45.487 53.487 1.00 54.09 227 LEU A N 1
ATOM 1817 C CA . LEU A 1 227 ? -43.342 46.233 54.735 1.00 54.09 227 LEU A CA 1
ATOM 1818 C C . LEU A 1 227 ? -44.490 45.721 55.623 1.00 54.09 227 LEU A C 1
ATOM 1820 O O . LEU A 1 227 ? -45.643 45.743 55.212 1.00 54.09 227 LEU A O 1
ATOM 1824 N N . LEU A 1 228 ? -44.107 45.476 56.887 1.00 49.62 228 LEU A N 1
ATOM 1825 C CA . LEU A 1 228 ? -44.900 45.532 58.122 1.00 49.62 228 LEU A CA 1
ATOM 1826 C C . LEU A 1 228 ? -45.960 44.435 58.305 1.00 49.62 228 LEU A C 1
ATOM 1828 O O . LEU A 1 228 ? -46.977 44.429 57.629 1.00 49.62 228 LEU A O 1
ATOM 1832 N N . ASN A 1 229 ? -45.822 43.614 59.349 1.00 39.75 229 ASN A N 1
ATOM 1833 C CA . ASN A 1 229 ? -46.441 43.932 60.641 1.00 39.75 229 ASN A CA 1
ATOM 1834 C C . ASN A 1 229 ? -46.166 42.830 61.683 1.00 39.75 229 ASN A C 1
ATOM 1836 O O . ASN A 1 229 ? -46.152 41.644 61.368 1.00 39.75 229 ASN A O 1
ATOM 1840 N N . ASN A 1 230 ? -45.965 43.286 62.917 1.00 43.47 230 ASN A N 1
ATOM 1841 C CA . ASN A 1 230 ? -45.951 42.543 64.174 1.00 43.47 230 ASN A CA 1
ATOM 1842 C C . ASN A 1 230 ? -47.094 41.521 64.287 1.00 43.47 230 ASN A C 1
ATOM 1844 O O . ASN A 1 230 ? -48.245 41.880 64.034 1.00 43.47 230 ASN A O 1
ATOM 1848 N N . HIS A 1 231 ? -46.813 40.322 64.801 1.00 44.41 231 HIS A N 1
ATOM 1849 C CA . HIS A 1 231 ? -47.005 39.959 66.216 1.00 44.41 231 HIS A CA 1
ATOM 1850 C C . HIS A 1 231 ? -46.566 38.515 66.476 1.00 44.41 231 HIS A C 1
ATOM 1852 O O . HIS A 1 231 ? -46.799 37.661 65.594 1.00 44.41 231 HIS A O 1
#

pLDDT: mean 77.8, std 14.87, range [39.75, 94.88]

Solvent-accessible surface area (backbone atoms only — not comparable to full-atom values): 12879 Å² total; per-residue (Å²): 108,68,68,56,21,50,53,33,36,52,54,14,51,51,34,40,49,53,23,52,54,42,23,71,74,68,76,58,51,50,66,70,38,44,56,51,15,51,54,32,35,53,52,16,53,45,50,42,54,51,50,54,52,36,52,31,74,40,60,81,77,58,88,66,90,84,52,72,68,59,55,52,52,54,50,48,51,51,50,52,53,46,50,53,52,50,55,43,50,53,50,37,56,56,51,66,77,71,54,99,68,89,58,100,83,69,57,57,47,55,54,51,48,46,51,49,36,52,52,49,49,50,52,41,50,52,34,38,51,53,54,49,69,76,49,86,53,67,72,58,44,54,50,54,52,55,48,46,53,24,51,49,44,41,50,44,22,55,56,53,31,57,61,58,31,70,81,46,59,75,89,51,23,63,58,51,32,56,52,50,27,53,52,39,35,51,51,18,51,51,51,44,51,54,55,53,52,52,51,54,51,52,53,51,53,50,52,52,60,67,67,64,65,74,81,79,74,76,90,86,81,82,80,88,93,81,81,88,81,91,130